Protein AF-0000000080760015 (afdb_homodimer)

Nearest PDB structures (foldseek):
  4mtd-assembly1_B  TM=8.902E-01  e=1.461E-13  Escherichia coli K-12
  7vo0-assembly1_H  TM=7.322E-01  e=2.439E-07  Streptomyces coelicolor A3(2)
  3f8n-assembly1_B  TM=6.574E-01  e=1.170E-07  Bacillus subtilis
  7x75-assembly1_K  TM=7.239E-01  e=3.522E-07  Streptomyces coelicolor A3(2)
  4rb2-assembly1_C  TM=6.161E-01  e=1.035E-07  Magnetospirillum gryphiswaldense MSR-1 v2

Foldseek 3Di:
DPDPDPQDLVNLLVVLLVVLCVLCVVVVHDCDPLLSVLLSVQSSVQFWAALVRSQVVSCVVVVPDDSVSSVVSVVVCVVQQQKDQDPPVRTIHGDSPSVDDPQQEWEAEPPTGHIDTDDDVVVLVVVQVVCVVVVDHDPDSHHYHYDHDPVVVVVPPDPPPPD/DPDPPPQDLVNLLVVLLVVLCVLCVVVVHDCDPLLSVLLSVQSSVQFWAALVRSQVVSCVVVVPDDSCSNVVSVVVCVVQQQKDQDPPQRTIHGDSCSVDDPQQEWEAEPPTGHIDTDDDVVVLVVVQVVCVVVVDHDPDSHHYHYDHDPVVVVVPPDPPPPD

Sequence (326 aa):
MSAPARTSRADAVGEQLRLAESLCAERGRRLTPIRRKVLELLLTHGRSLKAYELLDAMRAVHPGAAPPTVYRALDFLMDEGLIHRLDAVNAWTACHDAAGAPHDLLVVCTGCGAVAEISDPAMSRLLAERVAQTGFALATHETEIRALCPQCQKNAPAAHHHHMSAPARTSRADAVGEQLRLAESLCAERGRRLTPIRRKVLELLLTHGRSLKAYELLDAMRAVHPGAAPPTVYRALDFLMDEGLIHRLDAVNAWTACHDAAGAPHDLLVVCTGCGAVAEISDPAMSRLLAERVAQTGFALATHETEIRALCPQCQKNAPAAHHHH

Structure (mmCIF, N/CA/C/O backbone):
data_AF-0000000080760015-model_v1
#
loop_
_entity.id
_entity.type
_entity.pdbx_description
1 polymer 'Ferric uptake regulation protein'
#
loop_
_atom_site.group_PDB
_atom_site.id
_atom_site.type_symbol
_atom_site.label_atom_id
_atom_site.label_alt_id
_atom_site.label_comp_id
_atom_site.label_asym_id
_atom_site.label_entity_id
_atom_site.label_seq_id
_atom_site.pdbx_PDB_ins_code
_atom_site.Cartn_x
_atom_site.Cartn_y
_atom_site.Cartn_z
_atom_site.occupancy
_atom_site.B_iso_or_equiv
_atom_site.auth_seq_id
_atom_site.auth_comp_id
_atom_site.auth_asym_id
_atom_site.auth_atom_id
_atom_site.pdbx_PDB_model_num
ATOM 1 N N . MET A 1 1 ? 36.719 -27.109 2.934 1 34.41 1 MET A N 1
ATOM 2 C CA . MET A 1 1 ? 35.281 -27.016 2.775 1 34.41 1 MET A CA 1
ATOM 3 C C . MET A 1 1 ? 34.938 -26.172 1.554 1 34.41 1 MET A C 1
ATOM 5 O O . MET A 1 1 ? 35.375 -25.031 1.423 1 34.41 1 MET A O 1
ATOM 9 N N . SER A 1 2 ? 34.625 -26.812 0.426 1 39.59 2 SER A N 1
ATOM 10 C CA . SER A 1 2 ? 34.281 -26.25 -0.876 1 39.59 2 SER A CA 1
ATOM 11 C C . SER A 1 2 ? 33.156 -25.203 -0.755 1 39.59 2 SER A C 1
ATOM 13 O O . SER A 1 2 ? 32.219 -25.391 0.028 1 39.59 2 SER A O 1
ATOM 15 N N . ALA A 1 3 ? 33.469 -23.969 -1.042 1 44.19 3 ALA A N 1
ATOM 16 C CA . ALA A 1 3 ? 32.5 -22.875 -1.027 1 44.19 3 ALA A CA 1
ATOM 17 C C . ALA A 1 3 ? 31.219 -23.281 -1.731 1 44.19 3 ALA A C 1
ATOM 19 O O . ALA A 1 3 ? 31.25 -23.906 -2.795 1 44.19 3 ALA A O 1
ATOM 20 N N . PRO A 1 4 ? 30 -23.438 -1.008 1 42.75 4 PRO A N 1
ATOM 21 C CA . PRO A 1 4 ? 28.781 -23.766 -1.741 1 42.75 4 PRO A CA 1
ATOM 22 C C . PRO A 1 4 ? 28.656 -23.016 -3.057 1 42.75 4 PRO A C 1
ATOM 24 O O . PRO A 1 4 ? 29.047 -21.844 -3.141 1 42.75 4 PRO A O 1
ATOM 27 N N . ALA A 1 5 ? 28.797 -23.562 -4.121 1 48.88 5 ALA A N 1
ATOM 28 C CA . ALA A 1 5 ? 28.734 -23.078 -5.492 1 48.88 5 ALA A CA 1
ATOM 29 C C . ALA A 1 5 ? 27.578 -22.078 -5.664 1 48.88 5 ALA A C 1
ATOM 31 O O . ALA A 1 5 ? 26.438 -22.375 -5.289 1 48.88 5 ALA A O 1
ATOM 32 N N . ARG A 1 6 ? 27.766 -20.828 -5.566 1 54.44 6 ARG A N 1
ATOM 33 C CA . ARG A 1 6 ? 26.781 -19.797 -5.879 1 54.44 6 ARG A CA 1
ATOM 34 C C . ARG A 1 6 ? 25.891 -20.219 -7.047 1 54.44 6 ARG A C 1
ATOM 36 O O . ARG A 1 6 ? 26.375 -20.391 -8.164 1 54.44 6 ARG A O 1
ATOM 43 N N . THR A 1 7 ? 24.797 -20.969 -6.754 1 63.78 7 THR A N 1
ATOM 44 C CA . THR A 1 7 ? 23.859 -21.328 -7.809 1 63.78 7 THR A CA 1
ATOM 45 C C . THR A 1 7 ? 23.547 -20.125 -8.688 1 63.78 7 THR A C 1
ATOM 47 O O . THR A 1 7 ? 23.281 -19.031 -8.18 1 63.78 7 THR A O 1
ATOM 50 N N . SER A 1 8 ? 23.797 -20.188 -9.953 1 80.88 8 SER A N 1
ATOM 51 C CA . SER A 1 8 ? 23.5 -19.141 -10.914 1 80.88 8 SER A CA 1
ATOM 52 C C . SER A 1 8 ? 22.016 -18.781 -10.922 1 80.88 8 SER A C 1
ATOM 54 O O . SER A 1 8 ? 21.188 -19.578 -10.469 1 80.88 8 SER A O 1
ATOM 56 N N . ARG A 1 9 ? 21.703 -17.609 -11.188 1 79.12 9 ARG A N 1
ATOM 57 C CA . ARG A 1 9 ? 20.312 -17.172 -11.312 1 79.12 9 ARG A CA 1
ATOM 58 C C . ARG A 1 9 ? 19.531 -18.109 -12.227 1 79.12 9 ARG A C 1
ATOM 60 O O . ARG A 1 9 ? 18.375 -18.438 -11.945 1 79.12 9 ARG A O 1
ATOM 67 N N . ALA A 1 10 ? 20.219 -18.609 -13.258 1 82.25 10 ALA A N 1
ATOM 68 C CA . ALA A 1 10 ? 19.578 -19.531 -14.188 1 82.25 10 ALA A CA 1
ATOM 69 C C . ALA A 1 10 ? 19.234 -20.859 -13.508 1 82.25 10 ALA A C 1
ATOM 71 O O . ALA A 1 10 ? 18.172 -21.438 -13.766 1 82.25 10 ALA A O 1
ATOM 72 N N . ASP A 1 11 ? 20.078 -21.234 -12.742 1 86.75 11 ASP A N 1
ATOM 73 C CA . ASP A 1 11 ? 19.844 -22.484 -12.016 1 86.75 11 ASP A CA 1
ATOM 74 C C . ASP A 1 11 ? 18.703 -22.328 -11.023 1 86.75 11 ASP A C 1
ATOM 76 O O . ASP A 1 11 ? 17.875 -23.234 -10.875 1 86.75 11 ASP A O 1
ATOM 80 N N . ALA A 1 12 ? 18.719 -21.219 -10.445 1 89.88 12 ALA A N 1
ATOM 81 C CA . ALA A 1 12 ? 17.656 -20.953 -9.461 1 89.88 12 ALA A CA 1
ATOM 82 C C . ALA A 1 12 ? 16.297 -20.906 -10.133 1 89.88 12 ALA A C 1
ATOM 84 O O . ALA A 1 12 ? 15.312 -21.422 -9.602 1 89.88 12 ALA A O 1
ATOM 85 N N . VAL A 1 13 ? 16.234 -20.297 -11.242 1 93.38 13 VAL A N 1
ATOM 86 C CA . VAL A 1 13 ? 14.984 -20.203 -11.992 1 93.38 13 VAL A CA 1
ATOM 87 C C . VAL A 1 13 ? 14.508 -21.594 -12.391 1 93.38 13 VAL A C 1
ATOM 89 O O . VAL A 1 13 ? 13.328 -21.922 -12.234 1 93.38 13 VAL A O 1
ATOM 92 N N . GLY A 1 14 ? 15.422 -22.359 -12.945 1 94.75 14 GLY A N 1
ATOM 93 C CA . GLY A 1 14 ? 15.086 -23.719 -13.312 1 94.75 14 GLY A CA 1
ATOM 94 C C . GLY A 1 14 ? 14.516 -24.531 -12.164 1 94.75 14 GLY A C 1
ATOM 95 O O . GLY A 1 14 ? 13.555 -25.281 -12.336 1 94.75 14 GLY A O 1
ATOM 96 N N . GLU A 1 15 ? 15.133 -24.391 -11.062 1 94.12 15 GLU A N 1
ATOM 97 C CA . GLU A 1 15 ? 14.664 -25.109 -9.875 1 94.12 15 GLU A CA 1
ATOM 98 C C . GLU A 1 15 ? 13.258 -24.672 -9.492 1 94.12 15 GLU A C 1
ATOM 100 O O . GLU A 1 15 ? 12.422 -25.5 -9.133 1 94.12 15 GLU A O 1
ATOM 105 N N . GLN A 1 16 ? 13.023 -23.438 -9.57 1 94.19 16 GLN A N 1
ATOM 106 C CA . GLN A 1 16 ? 11.711 -22.906 -9.227 1 94.19 16 GLN A CA 1
ATOM 107 C C . GLN A 1 16 ? 10.648 -23.391 -10.211 1 94.19 16 GLN A C 1
ATOM 109 O O . GLN A 1 16 ? 9.516 -23.672 -9.82 1 94.19 16 GLN A O 1
ATOM 114 N N . LEU A 1 17 ? 11.031 -23.469 -11.43 1 96.5 17 LEU A N 1
ATOM 115 C CA . LEU A 1 17 ? 10.102 -23.969 -12.438 1 96.5 17 LEU A CA 1
ATOM 116 C C . LEU A 1 17 ? 9.773 -25.438 -12.203 1 96.5 17 LEU A C 1
ATOM 118 O O . LEU A 1 17 ? 8.625 -25.844 -12.328 1 96.5 17 LEU A O 1
ATOM 122 N N . ARG A 1 18 ? 10.758 -26.188 -11.859 1 96.12 18 ARG A N 1
ATOM 123 C CA . ARG A 1 18 ? 10.539 -27.594 -11.562 1 96.12 18 ARG A CA 1
ATOM 124 C C . ARG A 1 18 ? 9.633 -27.766 -10.344 1 96.12 18 ARG A C 1
ATOM 126 O O . ARG A 1 18 ? 8.758 -28.625 -10.328 1 96.12 18 ARG A O 1
ATOM 133 N N . LEU A 1 19 ? 9.898 -27 -9.406 1 95.12 19 LEU A N 1
ATOM 134 C CA . LEU A 1 19 ? 9.039 -27.031 -8.227 1 95.12 19 LEU A CA 1
ATOM 135 C C . LEU A 1 19 ? 7.598 -26.703 -8.594 1 95.12 19 LEU A C 1
ATOM 137 O O . LEU A 1 19 ? 6.672 -27.391 -8.133 1 95.12 19 LEU A O 1
ATOM 141 N N . ALA A 1 20 ? 7.375 -25.672 -9.375 1 96.81 20 ALA A N 1
ATOM 142 C CA . ALA A 1 20 ? 6.035 -25.297 -9.82 1 96.81 20 ALA A CA 1
ATOM 143 C C . ALA A 1 20 ? 5.352 -26.453 -10.547 1 96.81 20 ALA A C 1
ATOM 145 O O . ALA A 1 20 ? 4.168 -26.719 -10.32 1 96.81 20 ALA A O 1
ATOM 146 N N . GLU A 1 21 ? 6.113 -27.078 -11.367 1 97.12 21 GLU A N 1
ATOM 147 C CA . GLU A 1 21 ? 5.582 -28.219 -12.094 1 97.12 21 GLU A CA 1
ATOM 148 C C . GLU A 1 21 ? 5.141 -29.328 -11.133 1 97.12 21 GLU A C 1
ATOM 150 O O . GLU A 1 21 ? 4.059 -29.891 -11.289 1 97.12 21 GLU A O 1
ATOM 155 N N . SER A 1 22 ? 5.977 -29.578 -10.219 1 96.81 22 SER A N 1
ATOM 156 C CA . SER A 1 22 ? 5.68 -30.625 -9.234 1 96.81 22 SER A CA 1
ATOM 157 C C . SER A 1 22 ? 4.441 -30.266 -8.422 1 96.81 22 SER A C 1
ATOM 159 O O . SER A 1 22 ? 3.59 -31.125 -8.172 1 96.81 22 SER A O 1
ATOM 161 N N . LEU A 1 23 ? 4.371 -29.047 -7.984 1 94.94 23 LEU A N 1
ATOM 162 C CA . LEU A 1 23 ? 3.229 -28.609 -7.195 1 94.94 23 LEU A CA 1
ATOM 163 C C . LEU A 1 23 ? 1.938 -28.719 -7.996 1 94.94 23 LEU A C 1
ATOM 165 O O . LEU A 1 23 ? 0.926 -29.219 -7.488 1 94.94 23 LEU A O 1
ATOM 169 N N . CYS A 1 24 ? 1.944 -28.297 -9.219 1 96.81 24 CYS A N 1
ATOM 170 C CA . CYS A 1 24 ? 0.769 -28.391 -10.078 1 96.81 24 CYS A CA 1
ATOM 171 C C . CYS A 1 24 ? 0.361 -29.844 -10.281 1 96.81 24 CYS A C 1
ATOM 173 O O . CYS A 1 24 ? -0.822 -30.188 -10.211 1 96.81 24 CYS A O 1
ATOM 175 N N . ALA A 1 25 ? 1.345 -30.625 -10.484 1 96.06 25 ALA A N 1
ATOM 176 C CA . ALA A 1 25 ? 1.079 -32.062 -10.695 1 96.06 25 ALA A CA 1
ATOM 177 C C . ALA A 1 25 ? 0.426 -32.688 -9.461 1 96.06 25 ALA A C 1
ATOM 179 O O . ALA A 1 25 ? -0.544 -33.438 -9.578 1 96.06 25 ALA A O 1
ATOM 180 N N . GLU A 1 26 ? 0.888 -32.375 -8.336 1 96 26 GLU A N 1
ATOM 181 C CA . GLU A 1 26 ? 0.363 -32.906 -7.078 1 96 26 GLU A CA 1
ATOM 182 C C . GLU A 1 26 ? -1.094 -32.5 -6.879 1 96 26 GLU A C 1
ATOM 184 O O . GLU A 1 26 ? -1.869 -33.219 -6.262 1 96 26 GLU A O 1
ATOM 189 N N . ARG A 1 27 ? -1.419 -31.391 -7.473 1 94.62 27 ARG A N 1
ATOM 190 C CA . ARG A 1 27 ? -2.758 -30.844 -7.281 1 94.62 27 ARG A CA 1
ATOM 191 C C . ARG A 1 27 ? -3.658 -31.172 -8.469 1 94.62 27 ARG A C 1
ATOM 193 O O . ARG A 1 27 ? -4.797 -30.703 -8.539 1 94.62 27 ARG A O 1
ATOM 200 N N . GLY A 1 28 ? -3.119 -31.875 -9.414 1 96.94 28 GLY A N 1
ATOM 201 C CA . GLY A 1 28 ? -3.873 -32.25 -10.594 1 96.94 28 GLY A CA 1
ATOM 202 C C . GLY A 1 28 ? -4.117 -31.094 -11.547 1 96.94 28 GLY A C 1
ATOM 203 O O . GLY A 1 28 ? -5.125 -31.078 -12.258 1 96.94 28 GLY A O 1
ATOM 204 N N . ARG A 1 29 ? -3.303 -30.109 -11.484 1 96.69 29 ARG A N 1
ATOM 205 C CA . ARG A 1 29 ? -3.391 -28.938 -12.344 1 96.69 29 ARG A CA 1
ATOM 206 C C . ARG A 1 29 ? -2.293 -28.953 -13.406 1 96.69 29 ARG A C 1
ATOM 208 O O . ARG A 1 29 ? -1.263 -29.594 -13.227 1 96.69 29 ARG A O 1
ATOM 215 N N . ARG A 1 30 ? -2.566 -28.234 -14.445 1 96.75 30 ARG A N 1
ATOM 216 C CA . ARG A 1 30 ? -1.613 -28.281 -15.555 1 96.75 30 ARG A CA 1
ATOM 217 C C . ARG A 1 30 ? -0.884 -26.938 -15.688 1 96.75 30 ARG A C 1
ATOM 219 O O . ARG A 1 30 ? -1.511 -25.906 -15.922 1 96.75 30 ARG A O 1
ATOM 226 N N . LEU A 1 31 ? 0.364 -27.031 -15.562 1 98 31 LEU A N 1
ATOM 227 C CA . LEU A 1 31 ? 1.218 -25.906 -15.906 1 98 31 LEU A CA 1
ATOM 228 C C . LEU A 1 31 ? 1.538 -25.906 -17.406 1 98 31 LEU A C 1
ATOM 230 O O . LEU A 1 31 ? 2.588 -26.406 -17.812 1 98 31 LEU A O 1
ATOM 234 N N . THR A 1 32 ? 0.645 -25.328 -18.203 1 97.12 32 THR A N 1
ATOM 235 C CA . THR A 1 32 ? 0.801 -25.328 -19.656 1 97.12 32 THR A CA 1
ATOM 236 C C . THR A 1 32 ? 2.049 -24.547 -20.062 1 97.12 32 THR A C 1
ATOM 238 O O . THR A 1 32 ? 2.611 -23.797 -19.25 1 97.12 32 THR A O 1
ATOM 241 N N . PRO A 1 33 ? 2.469 -24.719 -21.328 1 96.44 33 PRO A N 1
ATOM 242 C CA . PRO A 1 33 ? 3.668 -24.016 -21.766 1 96.44 33 PRO A CA 1
ATOM 243 C C . PRO A 1 33 ? 3.549 -22.5 -21.625 1 96.44 33 PRO A C 1
ATOM 245 O O . PRO A 1 33 ? 4.512 -21.844 -21.234 1 96.44 33 PRO A O 1
ATOM 248 N N . ILE A 1 34 ? 2.398 -21.953 -21.844 1 97 34 ILE A N 1
ATOM 249 C CA . ILE A 1 34 ? 2.189 -20.516 -21.719 1 97 34 ILE A CA 1
ATOM 250 C C . ILE A 1 34 ? 2.287 -20.094 -20.266 1 97 34 ILE A C 1
ATOM 252 O O . ILE A 1 34 ? 2.955 -19.109 -19.938 1 97 34 ILE A O 1
ATOM 256 N N . ARG A 1 35 ? 1.61 -20.844 -19.406 1 97.94 35 ARG A N 1
ATOM 257 C CA . ARG A 1 35 ? 1.677 -20.562 -17.969 1 97.94 35 ARG A CA 1
ATOM 258 C C . ARG A 1 35 ? 3.113 -20.656 -17.469 1 97.94 35 ARG A C 1
ATOM 260 O O . ARG A 1 35 ? 3.561 -19.797 -16.703 1 97.94 35 ARG A O 1
ATOM 267 N N . ARG A 1 36 ? 3.797 -21.672 -17.953 1 97.81 36 ARG A N 1
ATOM 268 C CA . ARG A 1 36 ? 5.191 -21.875 -17.578 1 97.81 36 ARG A CA 1
ATOM 269 C C . ARG A 1 36 ? 6.062 -20.719 -18.047 1 97.81 36 ARG A C 1
ATOM 271 O O . ARG A 1 36 ? 6.941 -20.266 -17.312 1 97.81 36 ARG A O 1
ATOM 278 N N . LYS A 1 37 ? 5.809 -20.312 -19.219 1 97.62 37 LYS A N 1
ATOM 279 C CA . LYS A 1 37 ? 6.602 -19.219 -19.781 1 97.62 37 LYS A CA 1
ATOM 280 C C . LYS A 1 37 ? 6.367 -17.922 -19 1 97.62 37 LYS A C 1
ATOM 282 O O . LYS A 1 37 ? 7.309 -17.172 -18.75 1 97.62 37 LYS A O 1
ATOM 287 N N . VAL A 1 38 ? 5.137 -17.609 -18.688 1 97.75 38 VAL A N 1
ATOM 288 C CA . VAL A 1 38 ? 4.828 -16.406 -17.891 1 97.75 38 VAL A CA 1
ATOM 289 C C . VAL A 1 38 ? 5.551 -16.469 -16.562 1 97.75 38 VAL A C 1
ATOM 291 O O . VAL A 1 38 ? 6.168 -15.5 -16.125 1 97.75 38 VAL A O 1
ATOM 294 N N . LEU A 1 39 ? 5.477 -17.594 -15.953 1 97.69 39 LEU A N 1
ATOM 295 C CA . LEU A 1 39 ? 6.184 -17.781 -14.688 1 97.69 39 LEU A CA 1
ATOM 296 C C . LEU A 1 39 ? 7.684 -17.594 -14.875 1 97.69 39 LEU A C 1
ATOM 298 O O . LEU A 1 39 ? 8.328 -16.906 -14.07 1 97.69 39 LEU A O 1
ATOM 302 N N . GLU A 1 40 ? 8.188 -18.172 -15.898 1 97.44 40 GLU A N 1
ATOM 303 C CA . GLU A 1 40 ? 9.609 -18.062 -16.203 1 97.44 40 GLU A CA 1
ATOM 304 C C . GLU A 1 40 ? 10.031 -16.609 -16.375 1 97.44 40 GLU A C 1
ATOM 306 O O . GLU A 1 40 ? 11.078 -16.188 -15.859 1 97.44 40 GLU A O 1
ATOM 311 N N . LEU A 1 41 ? 9.289 -15.891 -17.094 1 96.69 41 LEU A N 1
ATOM 312 C CA . LEU A 1 41 ? 9.586 -14.484 -17.328 1 96.69 41 LEU A CA 1
ATOM 313 C C . LEU A 1 41 ? 9.625 -13.711 -16.016 1 96.69 41 LEU A C 1
ATOM 315 O O . LEU A 1 41 ? 10.531 -12.906 -15.797 1 96.69 41 LEU A O 1
ATOM 319 N N . LEU A 1 42 ? 8.664 -13.961 -15.156 1 96 42 LEU A N 1
ATOM 320 C CA . LEU A 1 42 ? 8.633 -13.297 -13.859 1 96 42 LEU A CA 1
ATOM 321 C C . LEU A 1 42 ? 9.859 -13.68 -13.031 1 96 42 LEU A C 1
ATOM 323 O O . LEU A 1 42 ? 10.469 -12.828 -12.383 1 96 42 LEU A O 1
ATOM 327 N N . LEU A 1 43 ? 10.211 -14.938 -13.047 1 94.62 43 LEU A N 1
ATOM 328 C CA . LEU A 1 43 ? 11.336 -15.43 -12.266 1 94.62 43 LEU A CA 1
ATOM 329 C C . LEU A 1 43 ? 12.648 -14.852 -12.789 1 94.62 43 LEU A C 1
ATOM 331 O O . LE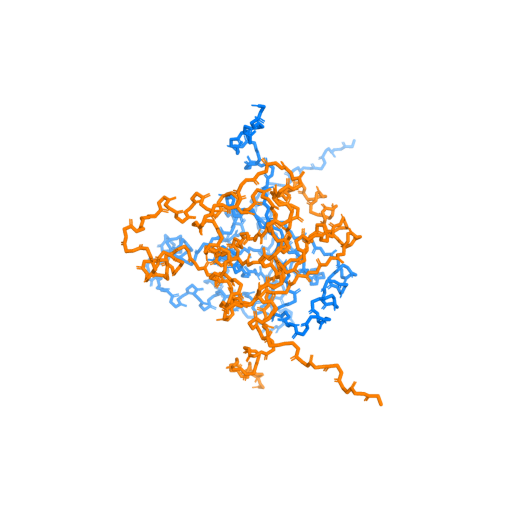U A 1 43 ? 13.523 -14.469 -12.008 1 94.62 43 LEU A O 1
ATOM 335 N N . THR A 1 44 ? 12.758 -14.789 -14.047 1 93.94 44 THR A N 1
ATOM 336 C CA . THR A 1 44 ? 14.008 -14.367 -14.672 1 93.94 44 THR A CA 1
ATOM 337 C C . THR A 1 44 ? 14.234 -12.875 -14.469 1 93.94 44 THR A C 1
ATOM 339 O O . THR A 1 44 ? 15.359 -12.43 -14.266 1 93.94 44 THR A O 1
ATOM 342 N N . HIS A 1 45 ? 13.234 -12.094 -14.586 1 90.5 45 HIS A N 1
ATOM 343 C CA . HIS A 1 45 ? 13.359 -10.648 -14.438 1 90.5 45 HIS A CA 1
ATOM 344 C C . HIS A 1 45 ? 13.734 -10.273 -13.008 1 90.5 45 HIS A C 1
ATOM 346 O O . HIS A 1 45 ? 14.43 -9.281 -12.781 1 90.5 45 HIS A O 1
ATOM 352 N N . GLY A 1 46 ? 13.25 -11.008 -12.023 1 86.06 46 GLY A N 1
ATOM 353 C CA . GLY A 1 46 ? 13.664 -10.812 -10.641 1 86.06 46 GLY A CA 1
ATOM 354 C C . GLY A 1 46 ? 12.961 -9.648 -9.969 1 86.06 46 GLY A C 1
ATOM 355 O O . GLY A 1 46 ? 13.305 -9.273 -8.844 1 86.06 46 GLY A O 1
ATOM 356 N N . ARG A 1 47 ? 12.203 -8.906 -10.656 1 90 47 ARG A N 1
ATOM 357 C CA . ARG A 1 47 ? 11.352 -7.848 -10.125 1 90 47 ARG A CA 1
ATOM 358 C C . ARG A 1 47 ? 9.922 -7.977 -10.641 1 90 47 ARG A C 1
ATOM 360 O O . ARG A 1 47 ? 9.641 -8.828 -11.484 1 90 47 ARG A O 1
ATOM 367 N N . SER A 1 48 ? 9.062 -7.172 -10.039 1 95.12 48 SER A N 1
ATOM 368 C CA . SER A 1 48 ? 7.668 -7.219 -10.469 1 95.12 48 SER A CA 1
ATOM 369 C C . SER A 1 48 ? 7.504 -6.656 -11.875 1 95.12 48 SER A C 1
ATOM 371 O O . SER A 1 48 ? 8.258 -5.773 -12.289 1 95.12 48 SER A O 1
ATOM 373 N N . LEU A 1 49 ? 6.57 -7.246 -12.633 1 95.94 49 LEU A N 1
ATOM 374 C CA . LEU A 1 49 ? 6.281 -6.801 -13.992 1 95.94 49 LEU A CA 1
ATOM 375 C C . LEU A 1 49 ? 4.812 -6.43 -14.148 1 95.94 49 LEU A C 1
ATOM 377 O O . LEU A 1 49 ? 3.938 -7.109 -13.602 1 95.94 49 LEU A O 1
ATOM 381 N N . LYS A 1 50 ? 4.617 -5.395 -14.859 1 95.5 50 LYS A N 1
ATOM 382 C CA . LYS A 1 50 ? 3.254 -5.055 -15.258 1 95.5 50 LYS A CA 1
ATOM 383 C C . LYS A 1 50 ? 2.771 -5.953 -16.391 1 95.5 50 LYS A C 1
ATOM 385 O O . LYS A 1 50 ? 3.58 -6.578 -17.078 1 95.5 50 LYS A O 1
ATOM 390 N N . ALA A 1 51 ? 1.42 -5.988 -16.516 1 95.25 51 ALA A N 1
ATOM 391 C CA . ALA A 1 51 ? 0.835 -6.875 -17.516 1 95.25 51 ALA A CA 1
ATOM 392 C C . ALA A 1 51 ? 1.339 -6.527 -18.922 1 95.25 51 ALA A C 1
ATOM 394 O O . ALA A 1 51 ? 1.644 -7.422 -19.719 1 95.25 51 ALA A O 1
ATOM 395 N N . TYR A 1 52 ? 1.45 -5.266 -19.188 1 95.69 52 TYR A N 1
ATOM 396 C CA . TYR A 1 52 ? 1.874 -4.887 -20.531 1 95.69 52 TYR A CA 1
ATOM 397 C C . TYR A 1 52 ? 3.34 -5.238 -20.766 1 95.69 52 TYR A C 1
ATOM 399 O O . TYR A 1 52 ? 3.74 -5.559 -21.875 1 95.69 52 TYR A O 1
ATOM 407 N N . GLU A 1 53 ? 4.141 -5.176 -19.812 1 95.88 53 GLU A N 1
ATOM 408 C CA . GLU A 1 53 ? 5.527 -5.621 -19.906 1 95.88 53 GLU A CA 1
ATOM 409 C C . GLU A 1 53 ? 5.605 -7.125 -20.156 1 95.88 53 GLU A C 1
ATOM 411 O O . GLU A 1 53 ? 6.41 -7.582 -20.984 1 95.88 53 GLU A O 1
ATOM 416 N N . LEU A 1 54 ? 4.809 -7.855 -19.391 1 96.81 54 LEU A N 1
ATOM 417 C CA . LEU A 1 54 ? 4.75 -9.297 -19.578 1 96.81 54 LEU A CA 1
ATOM 418 C C . LEU A 1 54 ? 4.293 -9.648 -21 1 96.81 54 LEU A C 1
ATOM 420 O O . LEU A 1 54 ? 4.848 -10.547 -21.625 1 96.81 54 LEU A O 1
ATOM 424 N N . LEU A 1 55 ? 3.25 -8.93 -21.438 1 97.62 55 LEU A N 1
ATOM 425 C CA . LEU A 1 55 ? 2.736 -9.172 -22.781 1 97.62 55 LEU A CA 1
ATOM 426 C C . LEU A 1 55 ? 3.818 -8.938 -23.828 1 97.62 55 LEU A C 1
ATOM 428 O O . LEU A 1 55 ? 3.992 -9.742 -24.75 1 97.62 55 LEU A O 1
ATOM 432 N N . ASP A 1 56 ? 4.523 -7.879 -23.656 1 97.38 56 ASP A N 1
ATOM 433 C CA . ASP A 1 56 ? 5.609 -7.574 -24.578 1 97.38 56 ASP A CA 1
ATOM 434 C C . ASP A 1 56 ? 6.672 -8.672 -24.578 1 97.38 56 ASP A C 1
ATOM 436 O O . ASP A 1 56 ? 7.137 -9.102 -25.625 1 97.38 56 ASP A O 1
ATOM 440 N N . ALA A 1 57 ? 7.027 -9.086 -23.438 1 96.06 57 ALA A N 1
ATOM 441 C CA . ALA A 1 57 ? 8.016 -10.148 -23.297 1 96.06 57 ALA A CA 1
ATOM 442 C C . ALA A 1 57 ? 7.496 -11.453 -23.906 1 96.06 57 ALA A C 1
ATOM 444 O O . ALA A 1 57 ? 8.242 -12.188 -24.562 1 96.06 57 ALA A O 1
ATOM 445 N N . MET A 1 58 ? 6.227 -11.742 -23.656 1 96.31 58 MET A N 1
ATOM 446 C CA . MET A 1 58 ? 5.602 -12.961 -24.188 1 96.31 58 MET A CA 1
ATOM 447 C C . MET A 1 58 ? 5.598 -12.961 -25.703 1 96.31 58 MET A C 1
ATOM 449 O O . MET A 1 58 ? 5.797 -14 -26.328 1 96.31 58 MET A O 1
ATOM 453 N N . ARG A 1 59 ? 5.387 -11.836 -26.281 1 96.44 59 ARG A N 1
ATOM 454 C CA . ARG A 1 59 ? 5.293 -11.711 -27.734 1 96.44 59 ARG A CA 1
ATOM 455 C C . ARG A 1 59 ? 6.617 -12.07 -28.391 1 96.44 59 ARG A C 1
ATOM 457 O O . ARG A 1 59 ? 6.648 -12.461 -29.562 1 96.44 59 ARG A O 1
ATOM 464 N N . ALA A 1 60 ? 7.637 -11.945 -27.672 1 94.25 60 ALA A N 1
ATOM 465 C CA . ALA A 1 60 ? 8.953 -12.312 -28.203 1 94.25 60 ALA A CA 1
ATOM 466 C C . ALA A 1 60 ? 9.039 -13.812 -28.453 1 94.25 60 ALA A C 1
ATOM 468 O O . ALA A 1 60 ? 9.758 -14.258 -29.359 1 94.25 60 ALA A O 1
ATOM 469 N N . VAL A 1 61 ? 8.305 -14.578 -27.812 1 91.5 61 VAL A N 1
ATOM 470 C CA . VAL A 1 61 ? 8.367 -16.031 -27.922 1 91.5 61 VAL A CA 1
ATOM 471 C C . VAL A 1 61 ? 7.062 -16.562 -28.5 1 91.5 61 VAL A C 1
ATOM 473 O O . VAL A 1 61 ? 7.035 -17.656 -29.078 1 91.5 61 VAL A O 1
ATOM 476 N N . HIS A 1 62 ? 5.996 -15.797 -28.266 1 93.75 62 HIS A N 1
ATOM 477 C CA . HIS A 1 62 ? 4.668 -16.094 -28.797 1 93.75 62 HIS A CA 1
ATOM 478 C C . HIS A 1 62 ? 4.066 -14.875 -29.484 1 93.75 62 HIS A C 1
ATOM 480 O O . HIS A 1 62 ? 3.229 -14.172 -28.906 1 93.75 62 HIS A O 1
ATOM 486 N N . PRO A 1 63 ? 4.438 -14.594 -30.719 1 93.31 63 PRO A N 1
ATOM 487 C CA . PRO A 1 63 ? 4.047 -13.375 -31.422 1 93.31 63 PRO A CA 1
ATOM 488 C C . PRO A 1 63 ? 2.535 -13.148 -31.422 1 93.31 63 PRO A C 1
ATOM 490 O O . PRO A 1 63 ? 2.08 -12 -31.453 1 93.31 63 PRO A O 1
ATOM 493 N N . GLY A 1 64 ? 1.68 -14.055 -31.344 1 93.31 64 GLY A N 1
ATOM 494 C CA . GLY A 1 64 ? 0.236 -13.875 -31.359 1 93.31 64 GLY A CA 1
ATOM 495 C C . GLY A 1 64 ? -0.359 -13.703 -29.969 1 93.31 64 GLY A C 1
ATOM 496 O O . GLY A 1 64 ? -1.581 -13.656 -29.828 1 93.31 64 GLY A O 1
ATOM 497 N N . ALA A 1 65 ? 0.542 -13.562 -29.062 1 95.88 65 ALA A N 1
ATOM 498 C CA . ALA A 1 65 ? 0.034 -13.422 -27.703 1 95.88 65 ALA A CA 1
ATOM 499 C C . ALA A 1 65 ? -0.786 -12.141 -27.562 1 95.88 65 ALA A C 1
ATOM 501 O O . ALA A 1 65 ? -0.385 -11.078 -28.047 1 95.88 65 ALA A O 1
ATOM 502 N N . ALA A 1 66 ? -1.949 -12.211 -27 1 97.38 66 ALA A N 1
ATOM 503 C CA . ALA A 1 66 ? -2.854 -11.109 -26.703 1 97.38 66 ALA A CA 1
ATOM 504 C C . ALA A 1 66 ? -3.074 -10.969 -25.203 1 97.38 66 ALA A C 1
ATOM 506 O O . ALA A 1 66 ? -2.67 -11.836 -24.422 1 97.38 66 ALA A O 1
ATOM 507 N N . PRO A 1 67 ? -3.695 -9.906 -24.828 1 97.06 67 PRO A N 1
ATOM 508 C CA . PRO A 1 67 ? -3.863 -9.664 -23.391 1 97.06 67 PRO A CA 1
ATOM 509 C C . PRO A 1 67 ? -4.52 -10.836 -22.672 1 97.06 67 PRO A C 1
ATOM 511 O O . PRO A 1 67 ? -4.039 -11.266 -21.609 1 97.06 67 PRO A O 1
ATOM 514 N N . PRO A 1 68 ? -5.531 -11.461 -23.188 1 96.75 68 PRO A N 1
ATOM 515 C CA . PRO A 1 68 ? -6.121 -12.594 -22.469 1 96.75 68 PRO A CA 1
ATOM 516 C C . PRO A 1 68 ? -5.125 -13.734 -22.25 1 96.75 68 PRO A C 1
ATOM 518 O O . PRO A 1 68 ? -5.234 -14.469 -21.266 1 96.75 68 PRO A O 1
ATOM 521 N N . THR A 1 69 ? -4.133 -13.914 -23.109 1 96 69 THR A N 1
ATOM 522 C CA . THR A 1 69 ? -3.096 -14.93 -22.969 1 96 69 THR A CA 1
ATOM 523 C C . THR A 1 69 ? -2.352 -14.758 -21.656 1 96 69 THR A C 1
ATOM 525 O O . THR A 1 69 ? -2.182 -15.719 -20.891 1 96 69 THR A O 1
ATOM 528 N N . VAL A 1 70 ? -2.027 -13.539 -21.328 1 97.12 70 VAL A N 1
ATOM 529 C CA . VAL A 1 70 ? -1.229 -13.227 -20.141 1 97.12 70 VAL A CA 1
ATOM 530 C C . VAL A 1 70 ? -2.115 -13.25 -18.906 1 97.12 70 VAL A C 1
ATOM 532 O O . VAL A 1 70 ? -1.756 -13.844 -17.891 1 97.12 70 VAL A O 1
ATOM 535 N N . TYR A 1 71 ? -3.262 -12.695 -19.047 1 97.62 71 TYR A N 1
ATOM 536 C CA . TYR A 1 71 ? -4.102 -12.547 -17.859 1 97.62 71 TYR A CA 1
ATOM 537 C C . TYR A 1 71 ? -4.633 -13.898 -17.406 1 97.62 71 TYR A C 1
ATOM 539 O O . TYR A 1 71 ? -4.785 -14.133 -16.203 1 97.62 71 TYR A O 1
ATOM 547 N N . ARG A 1 72 ? -4.93 -14.742 -18.297 1 97.44 72 ARG A N 1
ATOM 548 C CA . ARG A 1 72 ? -5.367 -16.078 -17.938 1 97.44 72 ARG A CA 1
ATOM 549 C C . ARG A 1 72 ? -4.25 -16.844 -17.234 1 97.44 72 ARG A C 1
ATOM 551 O O . ARG A 1 72 ? -4.496 -17.578 -16.266 1 97.44 72 ARG A O 1
ATOM 558 N N . ALA A 1 73 ? -3.092 -16.703 -17.812 1 98.06 73 ALA A N 1
ATOM 559 C CA . ALA A 1 73 ? -1.942 -17.328 -17.156 1 98.06 73 ALA A CA 1
ATOM 560 C C . ALA A 1 73 ? -1.719 -16.766 -15.766 1 98.06 73 ALA A C 1
ATOM 562 O O . ALA A 1 73 ? -1.496 -17.531 -14.812 1 98.06 73 ALA A O 1
ATOM 563 N N . LEU A 1 74 ? -1.81 -15.492 -15.641 1 97.75 74 LEU A N 1
ATOM 564 C CA . LEU A 1 74 ? -1.623 -14.828 -14.359 1 97.75 74 LEU A CA 1
ATOM 565 C C . LEU A 1 74 ? -2.66 -15.305 -13.344 1 97.75 74 LEU A C 1
ATOM 567 O O . LEU A 1 74 ? -2.322 -15.617 -12.203 1 97.75 74 LEU A O 1
ATOM 571 N N . ASP A 1 75 ? -3.855 -15.406 -13.781 1 97.19 75 ASP A N 1
ATOM 572 C CA . ASP A 1 75 ? -4.922 -15.875 -12.898 1 97.19 75 ASP A CA 1
ATOM 573 C C . ASP A 1 75 ? -4.633 -17.281 -12.383 1 97.19 75 ASP A C 1
ATOM 575 O O . ASP A 1 75 ? -4.754 -17.547 -11.18 1 97.19 75 ASP A O 1
ATOM 579 N N . PHE A 1 76 ? -4.297 -18.125 -13.281 1 97.75 76 PHE A N 1
ATOM 580 C CA . PHE A 1 76 ? -3.979 -19.5 -12.906 1 97.75 76 PHE A CA 1
ATOM 581 C C . PHE A 1 76 ? -2.836 -19.531 -11.898 1 97.75 76 PHE A C 1
ATOM 583 O O . PHE A 1 76 ? -2.932 -20.203 -10.867 1 97.75 76 PHE A O 1
ATOM 590 N N . LEU A 1 77 ? -1.761 -18.859 -12.25 1 97.25 77 LEU A N 1
ATOM 591 C CA . LEU A 1 77 ? -0.562 -18.891 -11.414 1 97.25 77 LEU A CA 1
ATOM 592 C C . LEU A 1 77 ? -0.845 -18.297 -10.039 1 97.25 77 LEU A C 1
ATOM 594 O O . LEU A 1 77 ? -0.286 -18.75 -9.039 1 97.25 77 LEU A O 1
ATOM 598 N N . MET A 1 78 ? -1.667 -17.281 -9.984 1 93.56 78 MET A N 1
ATOM 599 C CA . MET A 1 78 ? -2.092 -16.703 -8.711 1 93.56 78 MET A CA 1
ATOM 600 C C . MET A 1 78 ? -2.865 -17.719 -7.883 1 93.56 78 MET A C 1
ATOM 602 O O . MET A 1 78 ? -2.59 -17.906 -6.695 1 93.56 78 MET A O 1
ATOM 606 N N . ASP A 1 79 ? -3.77 -18.375 -8.508 1 93.12 79 ASP A N 1
ATOM 607 C CA . ASP A 1 79 ? -4.586 -19.391 -7.844 1 93.12 79 ASP A CA 1
ATOM 608 C C . ASP A 1 79 ? -3.715 -20.5 -7.258 1 93.12 79 ASP A C 1
ATOM 610 O O . ASP A 1 79 ? -4.031 -21.047 -6.199 1 93.12 79 ASP A O 1
ATOM 614 N N . GLU A 1 80 ? -2.689 -20.766 -7.945 1 93.75 80 GLU A N 1
ATOM 615 C CA . GLU A 1 80 ? -1.823 -21.859 -7.531 1 93.75 80 GLU A CA 1
ATOM 616 C C . GLU A 1 80 ? -0.76 -21.391 -6.547 1 93.75 80 GLU A C 1
ATOM 618 O O . GLU A 1 80 ? 0.077 -22.188 -6.102 1 93.75 80 GLU A O 1
ATOM 623 N N . GLY A 1 81 ? -0.739 -20.203 -6.266 1 91.31 81 GLY A N 1
ATOM 624 C CA . GLY A 1 81 ? 0.183 -19.656 -5.277 1 91.31 81 GLY A CA 1
ATOM 625 C C . GLY A 1 81 ? 1.604 -19.547 -5.793 1 91.31 81 GLY A C 1
ATOM 626 O O . GLY A 1 81 ? 2.559 -19.594 -5.016 1 91.31 81 GLY A O 1
ATOM 627 N N . LEU A 1 82 ? 1.745 -19.391 -7.09 1 94.75 82 LEU A N 1
ATOM 628 C CA . LEU A 1 82 ? 3.07 -19.391 -7.699 1 94.75 82 LEU A CA 1
ATOM 629 C C . LEU A 1 82 ? 3.539 -17.953 -7.98 1 94.75 82 LEU A C 1
ATOM 631 O O . LEU A 1 82 ? 4.723 -17.734 -8.234 1 94.75 82 LEU A O 1
ATOM 635 N N . ILE A 1 83 ? 2.607 -17 -7.941 1 94.81 83 ILE A N 1
ATOM 636 C CA . ILE A 1 83 ? 2.939 -15.594 -8.133 1 94.81 83 ILE A CA 1
ATOM 637 C C . ILE A 1 83 ? 2.096 -14.734 -7.199 1 94.81 83 ILE A C 1
ATOM 639 O O . ILE A 1 83 ? 1.155 -15.227 -6.57 1 94.81 83 ILE A O 1
ATOM 643 N N . HIS A 1 84 ? 2.479 -13.5 -7.051 1 92.62 84 HIS A N 1
ATOM 644 C CA . HIS A 1 84 ? 1.742 -12.508 -6.27 1 92.62 84 HIS A CA 1
ATOM 645 C C . HIS A 1 84 ? 1.354 -11.312 -7.125 1 92.62 84 HIS A C 1
ATOM 647 O O . HIS A 1 84 ? 2.143 -10.852 -7.957 1 92.62 84 HIS A O 1
ATOM 653 N N . ARG A 1 85 ? 0.141 -10.859 -6.883 1 91.69 85 ARG A N 1
ATOM 654 C CA . ARG A 1 85 ? -0.242 -9.555 -7.414 1 91.69 85 ARG A CA 1
ATOM 655 C C . ARG A 1 85 ? 0.068 -8.445 -6.418 1 91.69 85 ARG A C 1
ATOM 657 O O . ARG A 1 85 ? -0.244 -8.57 -5.23 1 91.69 85 ARG A O 1
ATOM 664 N N . LEU A 1 86 ? 0.723 -7.449 -6.875 1 89.94 86 LEU A N 1
ATOM 665 C CA . LEU A 1 86 ? 1.031 -6.285 -6.055 1 89.94 86 LEU A CA 1
ATOM 666 C C . LEU A 1 86 ? 0.111 -5.117 -6.398 1 89.94 86 LEU A C 1
ATOM 668 O O . LEU A 1 86 ? 0.278 -4.477 -7.438 1 89.94 86 LEU A O 1
ATOM 672 N N . ASP A 1 87 ? -0.738 -4.828 -5.543 1 83.44 87 ASP A N 1
ATOM 673 C CA . ASP A 1 87 ? -1.683 -3.742 -5.773 1 83.44 87 ASP A CA 1
ATOM 674 C C . ASP A 1 87 ? -0.987 -2.385 -5.703 1 83.44 87 ASP A C 1
ATOM 676 O O . ASP A 1 87 ? -1.36 -1.452 -6.418 1 83.44 87 ASP A O 1
ATOM 680 N N . ALA A 1 88 ? 0.069 -2.314 -4.852 1 76.88 88 ALA A N 1
ATOM 681 C CA . ALA A 1 88 ? 0.772 -1.056 -4.613 1 76.88 88 ALA A CA 1
ATOM 682 C C . ALA A 1 88 ? 1.35 -0.497 -5.91 1 76.88 88 ALA A C 1
ATOM 684 O O . ALA A 1 88 ? 1.371 0.72 -6.113 1 76.88 88 ALA A O 1
ATOM 685 N N . VAL A 1 89 ? 1.778 -1.356 -6.82 1 82.19 89 VAL A N 1
ATOM 686 C CA . VAL A 1 89 ? 2.418 -0.886 -8.047 1 82.19 89 VAL A CA 1
ATOM 687 C C . VAL A 1 89 ? 1.705 -1.478 -9.258 1 82.19 89 VAL A C 1
ATOM 689 O O . VAL A 1 89 ? 2.145 -1.288 -10.398 1 82.19 89 VAL A O 1
ATOM 692 N N . ASN A 1 90 ? 0.54 -2.217 -9 1 87.44 90 ASN A N 1
ATOM 693 C CA . ASN A 1 90 ? -0.224 -2.863 -10.062 1 87.44 90 ASN A CA 1
ATOM 694 C C . ASN A 1 90 ? 0.665 -3.744 -10.938 1 87.44 90 ASN A C 1
ATOM 696 O O . ASN A 1 90 ? 0.71 -3.574 -12.156 1 87.44 90 ASN A O 1
ATOM 700 N N . ALA A 1 91 ? 1.311 -4.621 -10.328 1 94.06 91 ALA A N 1
ATOM 701 C CA . ALA A 1 91 ? 2.277 -5.504 -10.977 1 94.06 91 ALA A CA 1
ATOM 702 C C . ALA A 1 91 ? 2.221 -6.91 -10.383 1 94.06 91 ALA A C 1
ATOM 704 O O . ALA A 1 91 ? 1.429 -7.176 -9.477 1 94.06 91 ALA A O 1
ATOM 705 N N . TRP A 1 92 ? 2.998 -7.824 -11 1 95.69 92 TRP A N 1
ATOM 706 C CA . TRP A 1 92 ? 3.068 -9.211 -10.555 1 95.69 92 TRP A CA 1
ATOM 707 C C . TRP A 1 92 ? 4.512 -9.625 -10.281 1 95.69 92 TRP A C 1
ATOM 709 O O . TRP A 1 92 ? 5.43 -9.18 -10.977 1 95.69 92 TRP A O 1
ATOM 719 N N . THR A 1 93 ? 4.695 -10.484 -9.328 1 94.56 93 THR A N 1
ATOM 720 C CA . THR A 1 93 ? 6.004 -11.039 -9 1 94.56 93 THR A CA 1
ATOM 721 C C . THR A 1 93 ? 5.902 -12.531 -8.711 1 94.56 93 THR A C 1
ATOM 723 O O . THR A 1 93 ? 4.859 -13.008 -8.266 1 94.56 93 THR A O 1
ATOM 726 N N . ALA A 1 94 ? 6.973 -13.211 -9.07 1 94.19 94 ALA A N 1
ATOM 727 C CA . ALA A 1 94 ? 7.012 -14.633 -8.734 1 94.19 94 ALA A CA 1
ATOM 728 C C . ALA A 1 94 ? 7.094 -14.836 -7.223 1 94.19 94 ALA A C 1
ATOM 730 O O . ALA A 1 94 ? 7.719 -14.039 -6.516 1 94.19 94 ALA A O 1
ATOM 731 N N . CYS A 1 95 ? 6.492 -15.828 -6.805 1 92.12 95 CYS A N 1
ATOM 732 C CA . CYS A 1 95 ? 6.656 -16.266 -5.426 1 92.12 95 CYS A CA 1
ATOM 733 C C . CYS A 1 95 ? 7.922 -17.109 -5.266 1 92.12 95 CYS A C 1
ATOM 735 O O . CYS A 1 95 ? 8.086 -18.125 -5.934 1 92.12 95 CYS A O 1
ATOM 737 N N . HIS A 1 96 ? 8.797 -16.75 -4.418 1 85.31 96 HIS A N 1
ATOM 738 C CA . HIS A 1 96 ? 10.07 -17.453 -4.293 1 85.31 96 HIS A CA 1
ATOM 739 C C . HIS A 1 96 ? 9.977 -18.594 -3.275 1 85.31 96 HIS A C 1
ATOM 741 O O . HIS A 1 96 ? 10.859 -19.438 -3.207 1 85.31 96 HIS A O 1
ATOM 747 N N . ASP A 1 97 ? 8.969 -18.578 -2.535 1 82.62 97 ASP A N 1
ATOM 748 C CA . ASP A 1 97 ? 8.742 -19.656 -1.572 1 82.62 97 ASP A CA 1
ATOM 749 C C . ASP A 1 97 ? 7.355 -20.281 -1.753 1 82.62 97 ASP A C 1
ATOM 751 O O . ASP A 1 97 ? 6.582 -20.375 -0.797 1 82.62 97 ASP A O 1
ATOM 755 N N . ALA A 1 98 ? 7.02 -20.75 -2.98 1 78.88 98 ALA A N 1
ATOM 756 C CA . ALA A 1 98 ? 5.699 -21.234 -3.371 1 78.88 98 ALA A CA 1
ATOM 757 C C . ALA A 1 98 ? 5.309 -22.469 -2.555 1 78.88 98 ALA A C 1
ATOM 759 O O . ALA A 1 98 ? 4.125 -22.734 -2.336 1 78.88 98 ALA A O 1
ATOM 760 N N . ALA A 1 99 ? 6.277 -23.188 -2.059 1 73.19 99 ALA A N 1
ATOM 761 C CA . ALA A 1 99 ? 5.977 -24.406 -1.302 1 73.19 99 ALA A CA 1
ATOM 762 C C . ALA A 1 99 ? 5.934 -24.109 0.197 1 73.19 99 ALA A C 1
ATOM 764 O O . ALA A 1 99 ? 5.645 -25 0.998 1 73.19 99 ALA A O 1
ATOM 765 N N . GLY A 1 100 ? 6.23 -22.875 0.532 1 69.38 100 GLY A N 1
ATOM 766 C CA . GLY A 1 100 ? 6.336 -22.531 1.943 1 69.38 100 GLY A CA 1
ATOM 767 C C . GLY A 1 100 ? 5.027 -22.047 2.541 1 69.38 100 GLY A C 1
ATOM 768 O O . GLY A 1 100 ? 3.955 -22.297 1.98 1 69.38 100 GLY A O 1
ATOM 769 N N . ALA A 1 101 ? 5.16 -21.594 3.746 1 67.12 101 ALA A N 1
ATOM 770 C CA . ALA A 1 101 ? 4.027 -21 4.457 1 67.12 101 ALA A CA 1
ATOM 771 C C . ALA A 1 101 ? 3.498 -19.766 3.721 1 67.12 101 ALA A C 1
ATOM 773 O O . ALA A 1 101 ? 4.227 -19.141 2.955 1 67.12 101 ALA A O 1
ATOM 774 N N . PRO A 1 102 ? 2.18 -19.594 3.801 1 64 102 PRO A N 1
ATOM 775 C CA . PRO A 1 102 ? 1.62 -18.375 3.193 1 64 102 PRO A CA 1
ATOM 776 C C . PRO A 1 102 ? 2.4 -17.125 3.562 1 64 102 PRO A C 1
ATOM 778 O O . PRO A 1 102 ? 2.836 -16.969 4.707 1 64 102 PRO A O 1
ATOM 781 N N . HIS A 1 103 ? 2.957 -16.391 2.445 1 65.81 103 HIS A N 1
ATOM 782 C CA . HIS A 1 103 ? 3.652 -15.117 2.615 1 65.81 103 HIS A CA 1
ATOM 783 C C . HIS A 1 103 ? 2.684 -14.008 3.01 1 65.81 103 HIS A C 1
ATOM 785 O O . HIS A 1 103 ? 1.797 -13.648 2.23 1 65.81 103 HIS A O 1
ATOM 791 N N . ASP A 1 104 ? 2.824 -13.617 4.215 1 75.38 104 ASP A N 1
ATOM 792 C CA . ASP A 1 104 ? 1.837 -12.711 4.789 1 75.38 104 ASP A CA 1
ATOM 793 C C . ASP A 1 104 ? 2.199 -11.25 4.512 1 75.38 104 ASP A C 1
ATOM 795 O O . ASP A 1 104 ? 1.317 -10.406 4.367 1 75.38 104 ASP A O 1
ATOM 799 N N . LEU A 1 105 ? 3.592 -11.016 4.379 1 88.06 105 LEU A N 1
ATOM 800 C CA . LEU A 1 105 ? 4.039 -9.648 4.156 1 88.06 105 LEU A CA 1
ATOM 801 C C . LEU A 1 105 ? 4.902 -9.555 2.902 1 88.06 105 LEU A C 1
ATOM 803 O O . LEU A 1 105 ? 5.848 -10.336 2.732 1 88.06 105 LEU A O 1
ATOM 807 N N . LEU A 1 106 ? 4.516 -8.766 2.031 1 91.56 106 LEU A N 1
ATOM 808 C CA . LEU A 1 106 ? 5.305 -8.469 0.841 1 91.56 106 LEU A CA 1
ATOM 809 C C . LEU A 1 106 ? 5.875 -7.059 0.904 1 91.56 106 LEU A C 1
ATOM 811 O O . LEU A 1 106 ? 5.125 -6.082 0.943 1 91.56 106 LEU A O 1
ATOM 815 N N . VAL A 1 107 ? 7.199 -6.938 0.97 1 92.56 107 VAL A N 1
ATOM 816 C CA . VAL A 1 107 ? 7.855 -5.633 0.96 1 92.56 107 VAL A CA 1
ATOM 817 C C . VAL A 1 107 ? 8.172 -5.227 -0.477 1 92.56 107 VAL A C 1
ATOM 819 O O . VAL A 1 107 ? 8.938 -5.906 -1.169 1 92.56 107 VAL A O 1
ATOM 822 N N . VAL A 1 108 ? 7.605 -4.148 -0.89 1 92.88 108 VAL A N 1
ATOM 823 C CA . VAL A 1 108 ? 7.668 -3.775 -2.299 1 92.88 108 VAL A CA 1
ATOM 824 C C . VAL A 1 108 ? 8.5 -2.504 -2.459 1 92.88 108 VAL A C 1
ATOM 826 O O . VAL A 1 108 ? 8.172 -1.463 -1.888 1 92.88 108 VAL A O 1
ATOM 829 N N . CYS A 1 109 ? 9.461 -2.582 -3.277 1 92.12 109 CYS A N 1
ATOM 830 C CA . CYS A 1 109 ? 10.281 -1.41 -3.58 1 92.12 109 CYS A CA 1
ATOM 831 C C . CYS A 1 109 ? 9.539 -0.46 -4.516 1 92.12 109 CYS A C 1
ATOM 833 O O . CYS A 1 109 ? 9.203 -0.829 -5.641 1 92.12 109 CYS A O 1
ATOM 835 N N . THR A 1 110 ? 9.445 0.747 -4.098 1 88.06 110 THR A N 1
ATOM 836 C CA . THR A 1 110 ? 8.711 1.731 -4.883 1 88.06 110 THR A CA 1
ATOM 837 C C . THR A 1 110 ? 9.586 2.314 -5.984 1 88.06 110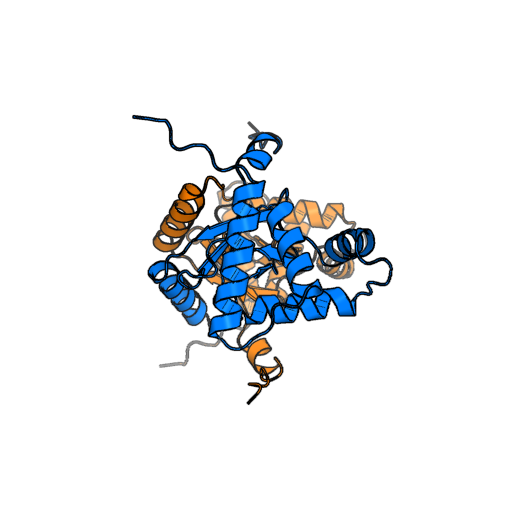 THR A C 1
ATOM 839 O O . THR A 1 110 ? 9.094 2.977 -6.898 1 88.06 110 THR A O 1
ATOM 842 N N . GLY A 1 111 ? 10.836 2.053 -6.004 1 88.06 111 GLY A N 1
ATOM 843 C CA . GLY A 1 111 ? 11.758 2.557 -7.016 1 88.06 111 GLY A CA 1
ATOM 844 C C . GLY A 1 111 ? 11.859 1.652 -8.227 1 88.06 111 GLY A C 1
ATOM 845 O O . GLY A 1 111 ? 11.797 2.121 -9.367 1 88.06 111 GLY A O 1
ATOM 846 N N . CYS A 1 112 ? 11.953 0.326 -8 1 89.69 112 CYS A N 1
ATOM 847 C CA . CYS A 1 112 ? 12.25 -0.555 -9.125 1 89.69 112 CYS A CA 1
ATOM 848 C C . CYS A 1 112 ? 11.273 -1.721 -9.18 1 89.69 112 CYS A C 1
ATOM 850 O O . CYS A 1 112 ? 11.289 -2.504 -10.133 1 89.69 112 CYS A O 1
ATOM 852 N N . GLY A 1 113 ? 10.602 -2.02 -8.109 1 90.75 113 GLY A N 1
ATOM 853 C CA . GLY A 1 113 ? 9.594 -3.07 -8.109 1 90.75 113 GLY A CA 1
ATOM 854 C C . GLY A 1 113 ? 10.078 -4.363 -7.488 1 90.75 113 GLY A C 1
ATOM 855 O O . GLY A 1 113 ? 9.336 -5.34 -7.41 1 90.75 113 GLY A O 1
ATOM 856 N N . ALA A 1 114 ? 11.312 -4.453 -7.027 1 91.88 114 ALA A N 1
ATOM 857 C CA . ALA A 1 114 ? 11.797 -5.637 -6.32 1 91.88 114 ALA A CA 1
ATOM 858 C C . ALA A 1 114 ? 10.906 -5.953 -5.117 1 91.88 114 ALA A C 1
ATOM 860 O O . ALA A 1 114 ? 10.359 -5.047 -4.488 1 91.88 114 ALA A O 1
ATOM 861 N N . VAL A 1 115 ? 10.82 -7.23 -4.809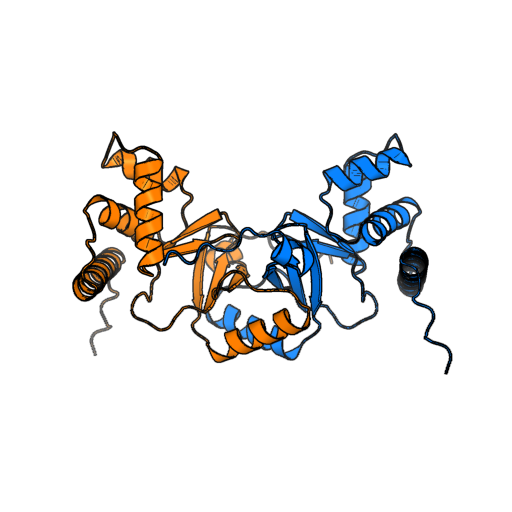 1 93.44 115 VAL A N 1
ATOM 862 C CA . VAL A 1 115 ? 9.922 -7.648 -3.734 1 93.44 115 VAL A CA 1
ATOM 863 C C . VAL A 1 115 ? 10.656 -8.594 -2.783 1 93.44 115 VAL A C 1
ATOM 865 O O . VAL A 1 115 ? 11.391 -9.477 -3.223 1 93.44 115 VAL A O 1
ATOM 868 N N . ALA A 1 116 ? 10.547 -8.398 -1.584 1 92.44 116 ALA A N 1
ATOM 869 C CA . ALA A 1 116 ? 10.953 -9.352 -0.558 1 92.44 116 ALA A CA 1
ATOM 870 C C . ALA A 1 116 ? 9.734 -9.969 0.132 1 92.44 116 ALA A C 1
ATOM 872 O O . ALA A 1 116 ? 8.781 -9.258 0.459 1 92.44 116 ALA A O 1
ATOM 873 N N . GLU A 1 117 ? 9.766 -11.266 0.328 1 90.38 117 GLU A N 1
ATOM 874 C CA . GLU A 1 117 ? 8.688 -11.977 1.006 1 90.38 117 GLU A CA 1
ATOM 875 C C . GLU A 1 117 ? 9.055 -12.289 2.453 1 90.38 117 GLU A C 1
ATOM 877 O O . GLU A 1 117 ? 10.156 -12.773 2.729 1 90.38 117 GLU A O 1
ATOM 882 N N . ILE A 1 118 ? 8.164 -11.93 3.326 1 88.81 118 ILE A N 1
ATOM 883 C CA . ILE A 1 118 ? 8.359 -12.234 4.742 1 88.81 118 ILE A CA 1
ATOM 884 C C . ILE A 1 118 ? 7.25 -13.164 5.23 1 88.81 118 ILE A C 1
ATOM 886 O O . ILE A 1 118 ? 6.066 -12.891 5.035 1 88.81 118 ILE A O 1
ATOM 890 N N . SER A 1 119 ? 7.652 -14.289 5.781 1 87.31 119 SER A N 1
ATOM 891 C CA . SER A 1 119 ? 6.707 -15.188 6.445 1 87.31 119 SER A CA 1
ATOM 892 C C . SER A 1 119 ? 6.742 -15 7.961 1 87.31 119 SER A C 1
ATOM 894 O O . SER A 1 119 ? 7.719 -15.383 8.617 1 87.31 119 SER A O 1
ATOM 896 N N . ASP A 1 120 ? 5.836 -14.359 8.461 1 87.19 120 ASP A N 1
ATOM 897 C CA . ASP A 1 120 ? 5.652 -14.125 9.891 1 87.19 120 ASP A CA 1
ATOM 898 C C . ASP A 1 120 ? 4.172 -14.148 10.266 1 87.19 120 ASP A C 1
ATOM 900 O O . ASP A 1 120 ? 3.545 -13.094 10.406 1 87.19 120 ASP A O 1
ATOM 904 N N . PRO A 1 121 ? 3.699 -15.367 10.516 1 85.5 121 PRO A N 1
ATOM 905 C CA . PRO A 1 121 ? 2.264 -15.508 10.773 1 85.5 121 PRO A CA 1
ATOM 906 C C . PRO A 1 121 ? 1.804 -14.75 12.016 1 85.5 121 PRO A C 1
ATOM 908 O O . PRO A 1 121 ? 0.678 -14.25 12.055 1 85.5 121 PRO A O 1
ATOM 911 N N . ALA A 1 122 ? 2.646 -14.695 12.977 1 87.31 122 ALA A N 1
ATOM 912 C CA . ALA A 1 122 ? 2.277 -13.977 14.195 1 87.31 122 ALA A CA 1
ATOM 913 C C . ALA A 1 122 ? 2.113 -12.484 13.922 1 87.31 122 ALA A C 1
ATOM 915 O O . ALA A 1 122 ? 1.146 -11.867 14.375 1 87.31 122 ALA A O 1
ATOM 916 N N . MET A 1 123 ? 2.98 -11.938 13.203 1 86.56 123 MET A N 1
ATOM 917 C CA . MET A 1 123 ? 2.906 -10.523 12.844 1 86.56 123 MET A CA 1
ATOM 918 C C . MET A 1 123 ? 1.677 -10.242 11.984 1 86.56 123 MET A C 1
ATOM 920 O O . MET A 1 123 ? 0.98 -9.25 12.188 1 86.56 123 MET A O 1
ATOM 924 N N . SER A 1 124 ? 1.47 -11.102 11.102 1 87 124 SER A N 1
ATOM 925 C CA . SER A 1 124 ? 0.324 -10.945 10.211 1 87 124 SER A CA 1
ATOM 926 C C . SER A 1 124 ? -0.988 -10.977 10.984 1 87 124 SER A C 1
ATOM 928 O O . SER A 1 124 ? -1.899 -10.195 10.711 1 87 124 SER A O 1
ATOM 930 N N . ARG A 1 125 ? -1.036 -11.867 11.875 1 88.06 125 ARG A N 1
ATOM 931 C CA . ARG A 1 125 ? -2.24 -11.969 12.695 1 88.06 125 ARG A CA 1
ATOM 932 C C . ARG A 1 125 ? -2.445 -10.703 13.523 1 88.06 125 ARG A C 1
ATOM 934 O O . ARG A 1 125 ? -3.564 -10.195 13.617 1 88.06 125 ARG A O 1
ATOM 941 N N . LEU A 1 126 ? -1.389 -10.258 14.102 1 89.62 126 LEU A N 1
ATOM 942 C CA . LEU A 1 126 ? -1.465 -9.047 14.906 1 89.62 126 LEU A CA 1
ATOM 943 C C . LEU A 1 126 ? -1.912 -7.855 14.055 1 89.62 126 LEU A C 1
ATOM 945 O O . LEU A 1 126 ? -2.771 -7.078 14.477 1 89.62 126 LEU A O 1
ATOM 949 N N . LEU A 1 127 ? -1.37 -7.727 12.898 1 89.5 127 LEU A N 1
ATOM 950 C CA . LEU A 1 127 ? -1.729 -6.652 11.984 1 89.5 127 LEU A CA 1
ATOM 951 C C . LEU A 1 127 ? -3.201 -6.742 11.594 1 89.5 127 LEU A C 1
ATOM 953 O O . LEU A 1 127 ? -3.914 -5.734 11.602 1 89.5 127 LEU A O 1
ATOM 957 N N . ALA A 1 128 ? -3.639 -7.93 11.289 1 90.12 128 ALA A N 1
ATOM 958 C CA . ALA A 1 128 ? -5.035 -8.148 10.922 1 90.12 128 ALA A CA 1
ATOM 959 C C . ALA A 1 128 ? -5.973 -7.762 12.062 1 90.12 128 ALA A C 1
ATOM 961 O O . ALA A 1 128 ? -7.02 -7.152 11.836 1 90.12 128 ALA A O 1
ATOM 962 N N . GLU A 1 129 ? -5.582 -8.102 13.195 1 92.12 129 GLU A N 1
ATOM 963 C CA . GLU A 1 129 ? -6.387 -7.766 14.367 1 92.12 129 GLU A CA 1
ATOM 964 C C . GLU A 1 129 ? -6.484 -6.254 14.555 1 92.12 129 GLU A C 1
ATOM 966 O O . GLU A 1 129 ? -7.562 -5.73 14.844 1 92.12 129 GLU A O 1
ATOM 971 N N . ARG A 1 130 ? -5.383 -5.617 14.43 1 91.44 130 ARG A N 1
ATOM 972 C CA . ARG A 1 130 ? -5.383 -4.168 14.586 1 91.44 130 ARG A CA 1
ATOM 973 C C . ARG A 1 130 ? -6.266 -3.506 13.531 1 91.44 130 ARG A C 1
ATOM 975 O O . ARG A 1 130 ? -7.02 -2.578 13.844 1 91.44 130 ARG A O 1
ATOM 982 N N . VAL A 1 131 ? -6.203 -3.939 12.328 1 92.62 131 VAL A N 1
ATOM 983 C CA . VAL A 1 131 ? -7.02 -3.396 11.25 1 92.62 131 VAL A CA 1
ATOM 984 C C . VAL A 1 131 ? -8.492 -3.658 11.531 1 92.62 131 VAL A C 1
ATOM 986 O O . VAL A 1 131 ? -9.328 -2.76 11.391 1 92.62 131 VAL A O 1
ATOM 989 N N . ALA A 1 132 ? -8.742 -4.848 12.031 1 93.88 132 ALA A N 1
ATOM 990 C CA . ALA A 1 132 ? -10.125 -5.227 12.305 1 93.88 132 ALA A CA 1
ATOM 991 C C . ALA A 1 132 ? -10.727 -4.344 13.398 1 93.88 132 ALA A C 1
ATOM 993 O O . ALA A 1 132 ? -11.922 -4.047 13.383 1 93.88 132 ALA A O 1
ATOM 994 N N . GLN A 1 133 ? -9.906 -3.916 14.312 1 94.81 133 GLN A N 1
ATOM 995 C CA . GLN A 1 133 ? -10.367 -3.064 15.406 1 94.81 133 GLN A CA 1
ATOM 996 C C . GLN A 1 133 ? -10.875 -1.727 14.883 1 94.81 133 GLN A C 1
ATOM 998 O O . GLN A 1 133 ? -11.648 -1.045 15.562 1 94.81 133 GLN A O 1
ATOM 1003 N N . THR A 1 134 ? -10.508 -1.36 13.727 1 93.81 134 THR A N 1
ATOM 1004 C CA . THR A 1 134 ? -10.961 -0.104 13.141 1 93.81 134 THR A CA 1
ATOM 1005 C C . THR A 1 134 ? -12.266 -0.305 12.367 1 93.81 134 THR A C 1
ATOM 1007 O O . THR A 1 134 ? -12.867 0.66 11.898 1 93.81 134 THR A O 1
ATOM 1010 N N . GLY A 1 135 ? -12.672 -1.503 12.156 1 96.19 135 GLY A N 1
ATOM 1011 C CA . GLY A 1 135 ? -13.828 -1.836 11.344 1 96.19 135 GLY A CA 1
ATOM 1012 C C . GLY A 1 135 ? -13.484 -2.117 9.898 1 96.19 135 GLY A C 1
ATOM 1013 O O . GLY A 1 135 ? -14.336 -2.539 9.117 1 96.19 135 GLY A O 1
ATOM 1014 N N . PHE A 1 136 ? -12.273 -1.838 9.508 1 95.44 136 PHE A N 1
ATOM 1015 C CA . PHE A 1 136 ? -11.82 -2.117 8.148 1 95.44 136 PHE A CA 1
ATOM 1016 C C . PHE A 1 136 ? -11.531 -3.602 7.965 1 95.44 136 PHE A C 1
ATOM 1018 O O . PHE A 1 136 ? -11.289 -4.316 8.945 1 95.44 136 PHE A O 1
ATOM 1025 N N . ALA A 1 137 ? -11.477 -4.035 6.727 1 93.06 137 ALA A N 1
ATOM 1026 C CA . ALA A 1 137 ? -11.203 -5.434 6.41 1 93.06 137 ALA A CA 1
ATOM 1027 C C . ALA A 1 137 ? -10.125 -5.551 5.328 1 93.06 137 ALA A C 1
ATOM 1029 O O . ALA A 1 137 ? -10.227 -4.906 4.281 1 93.06 137 ALA A O 1
ATOM 1030 N N . LEU A 1 138 ? -9.148 -6.352 5.668 1 89 138 LEU A N 1
ATOM 1031 C CA . LEU A 1 138 ? -8.148 -6.664 4.66 1 89 138 LEU A CA 1
ATOM 1032 C C . LEU A 1 138 ? -8.742 -7.504 3.537 1 89 138 LEU A C 1
ATOM 1034 O O . LEU A 1 138 ? -9.57 -8.383 3.787 1 89 138 LEU A O 1
ATOM 1038 N N . ALA A 1 139 ? -8.484 -7.086 2.281 1 74.19 139 ALA A N 1
ATOM 1039 C CA . ALA A 1 139 ? -9.016 -7.844 1.153 1 74.19 139 ALA A CA 1
ATOM 1040 C C . ALA A 1 139 ? -8.297 -9.18 1.001 1 74.19 139 ALA A C 1
ATOM 1042 O O . ALA A 1 139 ? -8.875 -10.156 0.534 1 74.19 139 ALA A O 1
ATOM 1043 N N . THR A 1 140 ? -7.023 -9.133 1.236 1 74.75 140 THR A N 1
ATOM 1044 C CA . THR A 1 140 ? -6.223 -10.344 1.087 1 74.75 140 THR A CA 1
ATOM 1045 C C . THR A 1 140 ? -5.41 -10.609 2.352 1 74.75 140 THR A C 1
ATOM 1047 O O . THR A 1 140 ? -5.34 -9.766 3.244 1 74.75 140 THR A O 1
ATOM 1050 N N . HIS A 1 141 ? -4.914 -11.805 2.359 1 73.69 141 HIS A N 1
ATOM 1051 C CA . HIS A 1 141 ? -4.074 -12.18 3.492 1 73.69 141 HIS A CA 1
ATOM 1052 C C . HIS A 1 141 ? -2.693 -11.547 3.389 1 73.69 141 HIS A C 1
ATOM 1054 O O . HIS A 1 141 ? -1.974 -11.445 4.383 1 73.69 141 HIS A O 1
ATOM 1060 N N . GLU A 1 142 ? -2.381 -11.133 2.201 1 83.06 142 GLU A N 1
ATOM 1061 C CA . GLU A 1 142 ? -1.058 -10.547 2.006 1 83.06 142 GLU A CA 1
ATOM 1062 C C . GLU A 1 142 ? -1.087 -9.039 2.217 1 83.06 142 GLU A C 1
ATOM 1064 O O . GLU A 1 142 ? -1.989 -8.352 1.729 1 83.06 142 GLU A O 1
ATOM 1069 N N . THR A 1 143 ? -0.193 -8.594 2.998 1 89 143 THR A N 1
ATOM 1070 C CA . THR A 1 143 ? -0.042 -7.16 3.236 1 89 143 THR A CA 1
ATOM 1071 C C . THR A 1 143 ? 1.209 -6.625 2.545 1 89 143 THR A C 1
ATOM 1073 O O . THR A 1 143 ? 2.299 -7.18 2.707 1 89 143 THR A O 1
ATOM 1076 N N . GLU A 1 144 ? 0.995 -5.613 1.751 1 90.62 144 GLU A N 1
ATOM 1077 C CA . GLU A 1 144 ? 2.117 -4.984 1.059 1 90.62 144 GLU A CA 1
ATOM 1078 C C . GLU A 1 144 ? 2.674 -3.811 1.857 1 90.62 144 GLU A C 1
ATOM 1080 O O . GLU A 1 144 ? 1.915 -2.967 2.342 1 90.62 144 GLU A O 1
ATOM 1085 N N . ILE A 1 145 ? 3.91 -3.85 1.992 1 90.06 145 ILE A N 1
ATOM 1086 C CA . ILE A 1 145 ? 4.609 -2.742 2.635 1 90.06 145 ILE A CA 1
ATOM 1087 C C . ILE A 1 145 ? 5.527 -2.057 1.624 1 90.06 145 ILE A C 1
ATOM 1089 O O . ILE A 1 145 ? 6.391 -2.699 1.023 1 90.06 145 ILE A O 1
ATOM 1093 N N . ARG A 1 146 ? 5.301 -0.824 1.466 1 89.88 146 ARG A N 1
ATOM 1094 C CA . ARG A 1 146 ? 6.117 -0.068 0.524 1 89.88 146 ARG A CA 1
ATOM 1095 C C . ARG A 1 146 ? 7.438 0.358 1.164 1 89.88 146 ARG A C 1
ATOM 1097 O O . ARG A 1 146 ? 7.453 0.845 2.297 1 89.88 146 ARG A O 1
ATOM 1104 N N . ALA A 1 147 ? 8.5 0.19 0.414 1 92 147 ALA A N 1
ATOM 1105 C CA . ALA A 1 147 ? 9.844 0.503 0.88 1 92 147 ALA A CA 1
ATOM 1106 C C . ALA A 1 147 ? 10.805 0.693 -0.294 1 92 147 ALA A C 1
ATOM 1108 O O . ALA A 1 147 ? 10.375 0.739 -1.45 1 92 147 ALA A O 1
ATOM 1109 N N . LEU A 1 148 ? 12.102 0.924 0.099 1 93.12 148 LEU A N 1
ATOM 1110 C CA . LEU A 1 148 ? 13.148 0.966 -0.916 1 93.12 148 LEU A CA 1
ATOM 1111 C C . LEU A 1 148 ? 14.125 -0.186 -0.731 1 93.12 148 LEU A C 1
ATOM 1113 O O . LEU A 1 148 ? 14.57 -0.456 0.387 1 93.12 148 LEU A O 1
ATOM 1117 N N . CYS A 1 149 ? 14.422 -0.835 -1.795 1 94.38 149 CYS A N 1
ATOM 1118 C CA . CYS A 1 149 ? 15.383 -1.931 -1.738 1 94.38 149 CYS A CA 1
ATOM 1119 C C . CYS A 1 149 ? 16.797 -1.402 -1.604 1 94.38 149 CYS A C 1
ATOM 1121 O O . CYS A 1 149 ? 17.047 -0.207 -1.779 1 94.38 149 CYS A O 1
ATOM 1123 N N . PRO A 1 150 ? 17.797 -2.299 -1.347 1 93.56 150 PRO A N 1
ATOM 1124 C CA . PRO A 1 150 ? 19.172 -1.839 -1.158 1 93.56 150 PRO A CA 1
ATOM 1125 C C . PRO A 1 150 ? 19.719 -1.09 -2.373 1 93.56 150 PRO A C 1
ATOM 1127 O O . PRO A 1 150 ? 20.391 -0.064 -2.221 1 93.56 150 PRO A O 1
ATOM 1130 N N . GLN A 1 151 ? 19.422 -1.551 -3.539 1 93.56 151 GLN A N 1
ATOM 1131 C CA . GLN A 1 151 ? 19.922 -0.93 -4.762 1 93.56 151 GLN A CA 1
ATOM 1132 C C . GLN A 1 151 ? 19.344 0.468 -4.945 1 93.56 151 GLN A C 1
ATOM 1134 O O . GLN A 1 151 ? 20.062 1.41 -5.273 1 93.56 151 GLN A O 1
ATOM 1139 N N . CYS A 1 152 ? 18.047 0.635 -4.766 1 93.5 152 CYS A N 1
ATOM 1140 C CA . CYS A 1 152 ? 17.391 1.923 -4.957 1 93.5 152 CYS A CA 1
ATOM 1141 C C . CYS A 1 152 ? 17.766 2.895 -3.842 1 93.5 152 CYS A C 1
ATOM 1143 O O . CYS A 1 152 ? 17.719 4.109 -4.031 1 93.5 152 CYS A O 1
ATOM 1145 N N . GLN A 1 153 ? 18.016 2.379 -2.666 1 92 153 GLN A N 1
ATOM 1146 C CA . GLN A 1 153 ? 18.5 3.229 -1.582 1 92 153 GLN A CA 1
ATOM 1147 C C . GLN A 1 153 ? 19.781 3.949 -1.975 1 92 153 GLN A C 1
ATOM 1149 O O . GLN A 1 153 ? 19.984 5.109 -1.612 1 92 153 GLN A O 1
ATOM 1154 N N . LYS A 1 154 ? 20.531 3.188 -2.686 1 91.88 154 LYS A N 1
ATOM 1155 C CA . LYS A 1 154 ? 21.812 3.746 -3.113 1 91.88 154 LYS A CA 1
ATOM 1156 C C . LYS A 1 154 ? 21.609 4.84 -4.16 1 91.88 154 LYS A C 1
ATOM 1158 O O . LYS A 1 154 ? 22.391 5.789 -4.227 1 91.88 154 LYS A O 1
ATOM 1163 N N . ASN A 1 155 ? 20.578 4.727 -5.004 1 86.81 155 ASN A N 1
ATOM 1164 C CA . ASN A 1 155 ? 20.312 5.676 -6.078 1 86.81 155 ASN A CA 1
ATOM 1165 C C . ASN A 1 155 ? 19.469 6.848 -5.598 1 86.81 155 ASN A C 1
ATOM 1167 O O . ASN A 1 155 ? 19.297 7.836 -6.316 1 86.81 155 ASN A O 1
ATOM 1171 N N . ALA A 1 156 ? 18.703 6.625 -4.547 1 71.44 156 ALA A N 1
ATOM 1172 C CA . ALA A 1 156 ? 17.828 7.676 -4.047 1 71.44 156 ALA A CA 1
ATOM 1173 C C . ALA A 1 156 ? 18.625 8.891 -3.596 1 71.44 156 ALA A C 1
ATOM 1175 O O . ALA A 1 156 ? 19.656 8.75 -2.918 1 71.44 156 ALA A O 1
ATOM 1176 N N . PRO A 1 157 ? 18.281 10 -4.355 1 60.16 157 PRO A N 1
ATOM 1177 C CA . PRO A 1 157 ? 1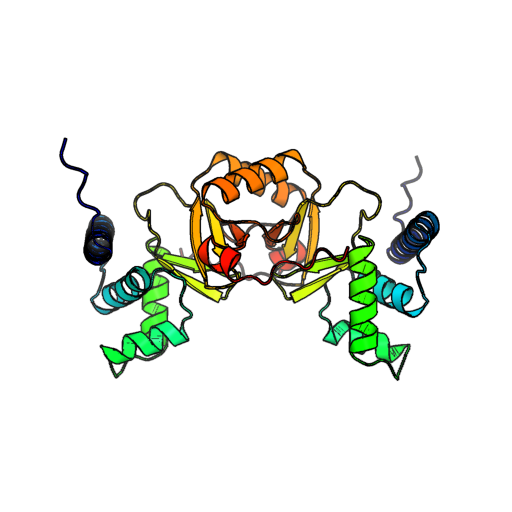9.031 11.188 -3.947 1 60.16 157 PRO A CA 1
ATOM 1178 C C . PRO A 1 157 ? 19.031 11.391 -2.434 1 60.16 157 PRO A C 1
ATOM 1180 O O . PRO A 1 157 ? 18.078 11 -1.751 1 60.16 157 PRO A O 1
ATOM 1183 N N . ALA A 1 158 ? 20.203 11.461 -1.868 1 48.34 158 ALA A N 1
ATOM 1184 C CA . ALA A 1 158 ? 20.375 11.773 -0.451 1 48.34 158 ALA A CA 1
ATOM 1185 C C . ALA A 1 158 ? 19.297 12.742 0.026 1 48.34 158 ALA A C 1
ATOM 1187 O O . ALA A 1 158 ? 18.984 13.727 -0.655 1 48.34 158 ALA A O 1
ATOM 1188 N N . ALA A 1 159 ? 18.141 12.289 0.642 1 46.84 159 ALA A N 1
ATOM 1189 C CA . ALA A 1 159 ? 17.297 13.289 1.277 1 46.84 159 ALA A CA 1
ATOM 1190 C C . ALA A 1 159 ? 18.094 14.5 1.729 1 46.84 159 ALA A C 1
ATOM 1192 O O . ALA A 1 159 ? 19.078 14.359 2.477 1 46.84 159 ALA A O 1
ATOM 1193 N N . HIS A 1 160 ? 18.344 15.508 0.985 1 35.59 160 HIS A N 1
ATOM 1194 C CA . HIS A 1 160 ? 18.922 16.703 1.574 1 35.59 160 HIS A CA 1
ATOM 1195 C C . HIS A 1 160 ? 18.359 16.969 2.963 1 35.59 160 HIS A C 1
ATOM 1197 O O . HIS A 1 160 ? 17.141 17.172 3.113 1 35.59 160 HIS A O 1
ATOM 1203 N N . HIS A 1 161 ? 18.797 16.406 4.004 1 33.75 161 HIS A N 1
ATOM 1204 C CA . HIS A 1 161 ? 18.625 17.047 5.301 1 33.75 161 HIS A CA 1
ATOM 1205 C C . HIS A 1 161 ? 18.609 18.562 5.168 1 33.75 161 HIS A C 1
ATOM 1207 O O . HIS A 1 161 ? 19.562 19.156 4.668 1 33.75 161 HIS A O 1
ATOM 1213 N N . HIS A 1 162 ? 17.531 19.188 4.688 1 29.45 162 HIS A N 1
ATOM 1214 C CA . HIS A 1 162 ? 17.656 20.625 4.93 1 29.45 162 HIS A CA 1
ATOM 1215 C C . HIS A 1 162 ? 18.359 20.906 6.254 1 29.45 162 HIS A C 1
ATOM 1217 O O . HIS A 1 162 ? 17.797 20.625 7.32 1 29.45 162 HIS A O 1
ATOM 1223 N N . HIS A 1 163 ? 19.609 20.844 6.426 1 25.91 163 HIS A N 1
ATOM 1224 C CA . HIS A 1 163 ? 20.203 21.766 7.375 1 25.91 163 HIS A CA 1
ATOM 1225 C C . HIS A 1 163 ? 19.656 23.188 7.18 1 25.91 163 HIS A C 1
ATOM 1227 O O . HIS A 1 163 ? 19.562 23.672 6.047 1 25.91 163 HIS A O 1
ATOM 1233 N N . MET B 1 1 ? -28.812 10.375 33.312 1 34.25 1 MET B N 1
ATOM 1234 C CA . MET B 1 1 ? -27.531 10.688 32.688 1 34.25 1 MET B CA 1
ATOM 1235 C C . MET B 1 1 ? -27.719 11.016 31.203 1 34.25 1 MET B C 1
ATOM 1237 O O . MET B 1 1 ? -28.297 10.219 30.453 1 34.25 1 MET B O 1
ATOM 1241 N N . SER B 1 2 ? -27.75 12.297 30.859 1 39.72 2 SER B N 1
ATOM 1242 C CA . SER B 1 2 ? -27.953 12.875 29.547 1 39.72 2 SER B CA 1
ATOM 1243 C C . SER B 1 2 ? -26.969 12.289 28.531 1 39.72 2 SER B C 1
ATOM 1245 O O . SER B 1 2 ? -25.812 12.047 28.859 1 39.72 2 SER B O 1
ATOM 1247 N N . ALA B 1 3 ? -27.5 11.562 27.562 1 45.16 3 ALA B N 1
ATOM 1248 C CA . ALA B 1 3 ? -26.703 10.984 26.484 1 45.16 3 ALA B CA 1
ATOM 1249 C C . ALA B 1 3 ? -25.688 11.992 25.953 1 45.16 3 ALA B C 1
ATOM 1251 O O . ALA B 1 3 ? -26.016 13.156 25.719 1 45.16 3 ALA B O 1
ATOM 1252 N N . PRO B 1 4 ? -24.297 11.797 26.078 1 42.62 4 PRO B N 1
ATOM 1253 C CA . PRO B 1 4 ? -23.359 12.766 25.516 1 42.62 4 PRO B CA 1
ATOM 1254 C C . PRO B 1 4 ? -23.766 13.219 24.109 1 42.62 4 PRO B C 1
ATOM 1256 O O . PRO B 1 4 ? -24.312 12.43 23.328 1 42.62 4 PRO B O 1
ATOM 1259 N N . ALA B 1 5 ? -24.156 14.352 23.922 1 49.56 5 ALA B N 1
ATOM 1260 C CA . ALA B 1 5 ? -24.609 15.039 22.703 1 49.56 5 ALA B CA 1
ATOM 1261 C C . ALA B 1 5 ? -23.719 14.695 21.516 1 49.56 5 ALA B C 1
ATOM 1263 O O . ALA B 1 5 ? -22.5 14.82 21.594 1 49.56 5 ALA B O 1
ATOM 1264 N N . ARG B 1 6 ? -24.016 13.758 20.688 1 55.59 6 ARG B N 1
ATOM 1265 C CA . ARG B 1 6 ? -23.344 13.461 19.438 1 55.59 6 ARG B CA 1
ATOM 1266 C C . ARG B 1 6 ? -22.828 14.727 18.766 1 55.59 6 ARG B C 1
ATOM 1268 O O . ARG B 1 6 ? -23.609 15.594 18.375 1 55.59 6 ARG B O 1
ATOM 1275 N N . THR B 1 7 ? -21.594 15.195 19.125 1 64.88 7 THR B N 1
ATOM 1276 C CA . THR B 1 7 ? -21 16.344 18.469 1 64.88 7 THR B CA 1
ATOM 1277 C C . THR B 1 7 ? -21.156 16.25 16.953 1 64.88 7 THR B C 1
ATOM 1279 O O . THR B 1 7 ? -20.891 15.203 16.375 1 64.88 7 THR B O 1
ATOM 1282 N N . SER B 1 8 ? -21.766 17.203 16.328 1 82.19 8 SER B N 1
ATOM 1283 C CA . SER B 1 8 ? -21.953 17.266 14.883 1 82.19 8 SER B CA 1
ATOM 1284 C C . SER B 1 8 ? -20.625 17.25 14.156 1 82.19 8 SER B C 1
ATOM 1286 O O . SER B 1 8 ? -19.578 17.562 14.742 1 82.19 8 SER B O 1
ATOM 1288 N N . ARG B 1 9 ? -20.594 16.703 13.008 1 79.69 9 ARG B N 1
ATOM 1289 C CA . ARG B 1 9 ? -19.391 16.719 12.172 1 79.69 9 ARG B CA 1
ATOM 1290 C C . ARG B 1 9 ? -18.812 18.125 12.078 1 79.69 9 ARG B C 1
ATOM 1292 O O . ARG B 1 9 ? -17.578 18.297 12.117 1 79.69 9 ARG B O 1
ATOM 1299 N N . ALA B 1 10 ? -19.688 19.125 12.047 1 82.31 10 ALA B N 1
ATOM 1300 C CA . ALA B 1 10 ? -19.25 20.516 11.969 1 82.31 10 ALA B CA 1
ATOM 1301 C C . ALA B 1 10 ? -18.516 20.922 13.234 1 82.31 10 ALA B C 1
ATOM 1303 O O . ALA B 1 10 ? -17.516 21.656 13.18 1 82.31 10 ALA B O 1
ATOM 1304 N N . ASP B 1 11 ? -19.016 20.5 14.258 1 87.5 11 ASP B N 1
ATOM 1305 C CA . ASP B 1 11 ? -18.375 20.812 15.539 1 87.5 11 ASP B CA 1
ATOM 1306 C C . ASP B 1 11 ? -17.016 20.141 15.648 1 87.5 11 ASP B C 1
ATOM 1308 O O . ASP B 1 11 ? -16.062 20.75 16.141 1 87.5 11 ASP B O 1
ATOM 1312 N N . ALA B 1 12 ? -17.016 18.969 15.18 1 90.19 12 ALA B N 1
ATOM 1313 C CA . ALA B 1 12 ? -15.758 18.234 15.242 1 90.19 12 ALA B CA 1
ATOM 1314 C C . ALA B 1 12 ? -14.695 18.891 14.359 1 90.19 12 ALA B C 1
ATOM 1316 O O . ALA B 1 12 ? -13.531 19 14.758 1 90.19 12 ALA B O 1
ATOM 1317 N N . VAL B 1 13 ? -15.086 19.328 13.227 1 93.56 13 VAL B N 1
ATOM 1318 C CA . VAL B 1 13 ? -14.172 20 12.312 1 93.56 13 VAL B CA 1
ATOM 1319 C C . VAL B 1 13 ? -13.641 21.281 12.953 1 93.56 13 VAL B C 1
ATOM 1321 O O . VAL B 1 13 ? -12.438 21.547 12.906 1 93.56 13 VAL B O 1
ATOM 1324 N N . GLY B 1 14 ? -14.555 22.047 13.484 1 94.94 14 GLY B N 1
ATOM 1325 C CA . GLY B 1 14 ? -14.156 23.281 14.164 1 94.94 14 GLY B CA 1
ATOM 1326 C C . GLY B 1 14 ? -13.141 23.031 15.258 1 94.94 14 GLY B C 1
ATOM 1327 O O . GLY B 1 14 ? -12.188 23.812 15.406 1 94.94 14 GLY B O 1
ATOM 1328 N N . GLU B 1 15 ? -13.391 22.047 16.016 1 94.19 15 GLU B N 1
ATOM 1329 C CA . GLU B 1 15 ? -12.469 21.703 17.094 1 94.19 15 GLU B CA 1
ATOM 1330 C C . GLU B 1 15 ? -11.086 21.344 16.562 1 94.19 15 GLU B C 1
ATOM 1332 O O . GLU B 1 15 ? -10.07 21.766 17.125 1 94.19 15 GLU B O 1
ATOM 1337 N N . GLN B 1 16 ? -11.078 20.625 15.523 1 94.31 16 GLN B N 1
ATOM 1338 C CA . GLN B 1 16 ? -9.812 20.219 14.922 1 94.31 16 GLN B CA 1
ATOM 1339 C C . GLN B 1 16 ? -9.062 21.422 14.352 1 94.31 16 GLN B C 1
ATOM 1341 O O . GLN B 1 16 ? -7.832 21.5 14.43 1 94.31 16 GLN B O 1
ATOM 1346 N N . LEU B 1 17 ? -9.789 22.312 13.812 1 96.62 17 LEU B N 1
ATOM 1347 C CA . LEU B 1 17 ? -9.172 23.531 13.281 1 96.62 17 LEU B CA 1
ATOM 1348 C C . LEU B 1 17 ? -8.578 24.375 14.406 1 96.62 17 LEU B C 1
ATOM 1350 O O . LEU B 1 17 ? -7.477 24.906 14.273 1 96.62 17 LEU B O 1
ATOM 1354 N N . ARG B 1 18 ? -9.281 24.469 15.477 1 96.25 18 ARG B N 1
ATOM 1355 C CA . ARG B 1 18 ? -8.773 25.203 16.625 1 96.25 18 ARG B CA 1
ATOM 1356 C C . ARG B 1 18 ? -7.516 24.562 17.188 1 96.25 18 ARG B C 1
ATOM 1358 O O . ARG B 1 18 ? -6.562 25.25 17.547 1 96.25 18 ARG B O 1
ATOM 1365 N N . LEU B 1 19 ? -7.574 23.328 17.25 1 95.25 19 LEU B N 1
ATOM 1366 C CA . LEU B 1 19 ? -6.391 22.609 17.703 1 95.25 19 LEU B CA 1
ATOM 1367 C C . LEU B 1 19 ? -5.203 22.891 16.797 1 95.25 19 LEU B C 1
ATOM 1369 O O . LEU B 1 19 ? -4.09 23.125 17.266 1 95.25 19 LEU B O 1
ATOM 1373 N N . ALA B 1 20 ? -5.395 22.812 15.5 1 96.94 20 ALA B N 1
ATOM 1374 C CA . ALA B 1 20 ? -4.336 23.078 14.531 1 96.94 20 ALA B CA 1
ATOM 1375 C C . ALA B 1 20 ? -3.762 24.484 14.727 1 96.94 20 ALA B C 1
ATOM 1377 O O . ALA B 1 20 ? -2.543 24.672 14.688 1 96.94 20 ALA B O 1
ATOM 1378 N N . GLU B 1 21 ? -4.645 25.375 14.938 1 97.19 21 GLU B N 1
ATOM 1379 C CA . GLU B 1 21 ? -4.215 26.75 15.18 1 97.19 21 GLU B CA 1
ATOM 1380 C C . GLU B 1 21 ? -3.334 26.844 16.422 1 97.19 21 GLU B C 1
ATOM 1382 O O . GLU B 1 21 ? -2.289 27.5 16.406 1 97.19 21 GLU B O 1
ATOM 1387 N N . SER B 1 22 ? -3.785 26.219 17.422 1 96.94 22 SER B N 1
ATOM 1388 C CA . SER B 1 22 ? -3.043 26.234 18.688 1 96.94 22 SER B CA 1
ATOM 1389 C C . SER B 1 22 ? -1.672 25.578 18.516 1 96.94 22 SER B C 1
ATOM 1391 O O . SER B 1 22 ? -0.672 26.094 19.031 1 96.94 22 SER B O 1
ATOM 1393 N N . LEU B 1 23 ? -1.646 24.469 17.859 1 95.06 23 LEU B N 1
ATOM 1394 C CA . LEU B 1 23 ? -0.386 23.766 17.641 1 95.06 23 LEU B CA 1
ATOM 1395 C C . LEU B 1 23 ? 0.583 24.609 16.828 1 95.06 23 LEU B C 1
ATOM 1397 O O . LEU B 1 23 ? 1.764 24.719 17.172 1 95.06 23 LEU B O 1
ATOM 1401 N N . CYS B 1 24 ? 0.13 25.234 15.797 1 96.88 24 CYS B N 1
ATOM 1402 C CA . CYS B 1 24 ? 0.97 26.109 14.977 1 96.88 24 CYS B CA 1
ATOM 1403 C C . CYS B 1 24 ? 1.5 27.266 15.797 1 96.88 24 CYS B C 1
ATOM 1405 O O . CYS B 1 24 ? 2.682 27.609 15.711 1 96.88 24 CYS B O 1
ATOM 1407 N N . ALA B 1 25 ? 0.617 27.797 16.562 1 96.12 25 ALA B N 1
ATOM 1408 C CA . ALA B 1 25 ? 1.008 28.922 17.406 1 96.12 25 ALA B CA 1
ATOM 1409 C C . ALA B 1 25 ? 2.104 28.531 18.391 1 96.12 25 ALA B C 1
ATOM 1411 O O . ALA B 1 25 ? 3.086 29.25 18.562 1 96.12 25 ALA B O 1
ATOM 1412 N N . GLU B 1 26 ? 1.982 27.438 18.984 1 96.06 26 GLU B N 1
ATOM 1413 C CA . GLU B 1 26 ? 2.953 26.938 19.953 1 96.06 26 GLU B CA 1
ATOM 1414 C C . GLU B 1 26 ? 4.32 26.734 19.297 1 96.06 26 GLU B C 1
ATOM 1416 O O . GLU B 1 26 ? 5.352 26.875 19.969 1 96.06 26 GLU B O 1
ATOM 1421 N N . ARG B 1 27 ? 4.27 26.484 18.047 1 94.75 27 ARG B N 1
ATOM 1422 C CA . ARG B 1 27 ? 5.504 26.172 17.328 1 94.75 27 ARG B CA 1
ATOM 1423 C C . ARG B 1 27 ? 6.023 27.391 16.578 1 94.75 27 ARG B C 1
ATOM 1425 O O . ARG B 1 27 ? 7 27.297 15.828 1 94.75 27 ARG B O 1
ATOM 1432 N N . GLY B 1 28 ? 5.328 28.469 16.688 1 96.94 28 GLY B N 1
ATOM 1433 C CA . GLY B 1 28 ? 5.715 29.688 16.031 1 96.94 28 GLY B CA 1
ATOM 1434 C C . GLY B 1 28 ? 5.477 29.672 14.523 1 96.94 28 GLY B C 1
ATOM 1435 O O . GLY B 1 28 ? 6.188 30.328 13.766 1 96.94 28 GLY B O 1
ATOM 1436 N N . ARG B 1 29 ? 4.574 28.844 14.102 1 96.75 29 ARG B N 1
ATOM 1437 C CA . ARG B 1 29 ? 4.211 28.719 12.695 1 96.75 29 ARG B CA 1
ATOM 1438 C C . ARG B 1 29 ? 2.852 29.359 12.422 1 96.75 29 ARG B C 1
ATOM 1440 O O . ARG B 1 29 ? 2.031 29.5 13.328 1 96.75 29 ARG B O 1
ATOM 1447 N N . ARG B 1 30 ? 2.672 29.703 11.18 1 96.75 30 ARG B N 1
ATOM 1448 C CA . ARG B 1 30 ? 1.434 30.406 10.852 1 96.75 30 ARG B CA 1
ATOM 1449 C C . ARG B 1 30 ? 0.512 29.516 10.016 1 96.75 30 ARG B C 1
ATOM 1451 O O . ARG B 1 30 ? 0.872 29.094 8.914 1 96.75 30 ARG B O 1
ATOM 1458 N N . LEU B 1 31 ? -0.602 29.281 10.578 1 98 31 LEU B N 1
ATOM 1459 C CA . LEU B 1 31 ? -1.676 28.672 9.805 1 98 31 LEU B CA 1
ATOM 1460 C C . LEU B 1 31 ? -2.451 29.719 9.016 1 98 31 LEU B C 1
ATOM 1462 O O . LEU B 1 31 ? -3.494 30.203 9.469 1 98 31 LEU B O 1
ATOM 1466 N N . THR B 1 32 ? -1.963 30.078 7.836 1 97.06 32 THR B N 1
ATOM 1467 C CA . THR B 1 32 ? -2.576 31.109 7.012 1 97.06 32 THR B CA 1
ATOM 1468 C C . THR B 1 32 ? -3.986 30.703 6.594 1 97.06 32 THR B C 1
ATOM 1470 O O . THR B 1 32 ? -4.363 29.531 6.707 1 97.06 32 THR B O 1
ATOM 1473 N N . PRO B 1 33 ? -4.754 31.703 6.109 1 96.44 33 PRO B N 1
ATOM 1474 C CA . PRO B 1 33 ? -6.125 31.375 5.699 1 96.44 33 PRO B CA 1
ATOM 1475 C C . PRO B 1 33 ? -6.184 30.281 4.637 1 96.44 33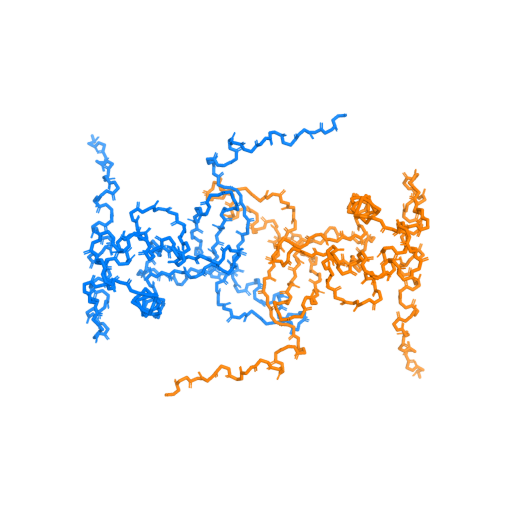 PRO B C 1
ATOM 1477 O O . PRO B 1 33 ? -7.059 29.406 4.691 1 96.44 33 PRO B O 1
ATOM 1480 N N . ILE B 1 34 ? -5.258 30.25 3.746 1 97 34 ILE B N 1
ATOM 1481 C CA . ILE B 1 34 ? -5.234 29.25 2.689 1 97 34 ILE B CA 1
ATOM 1482 C C . ILE B 1 34 ? -4.918 27.891 3.289 1 97 34 ILE B C 1
ATOM 1484 O O . ILE B 1 34 ? -5.582 26.891 2.975 1 97 34 ILE B O 1
ATOM 1488 N N . ARG B 1 35 ? -3.91 27.844 4.117 1 97.94 35 ARG B N 1
ATOM 1489 C CA . ARG B 1 35 ? -3.553 26.609 4.793 1 97.94 35 ARG B CA 1
ATOM 1490 C C . ARG B 1 35 ? -4.723 26.078 5.617 1 97.94 35 ARG B C 1
ATOM 1492 O O . ARG B 1 35 ? -5.023 24.875 5.578 1 97.94 35 ARG B O 1
ATOM 1499 N N . ARG B 1 36 ? -5.371 27 6.289 1 97.88 36 ARG B N 1
ATOM 1500 C CA . ARG B 1 36 ? -6.523 26.656 7.109 1 97.88 36 ARG B CA 1
ATOM 1501 C C . ARG B 1 36 ? -7.66 26.094 6.25 1 97.88 36 ARG B C 1
ATOM 1503 O O . ARG B 1 36 ? -8.32 25.125 6.629 1 97.88 36 ARG B O 1
ATOM 1510 N N . LYS B 1 37 ? -7.848 26.734 5.172 1 97.62 37 LYS B N 1
ATOM 1511 C CA . LYS B 1 37 ? -8.93 26.312 4.289 1 97.62 37 LYS B CA 1
ATOM 1512 C C . LYS B 1 37 ? -8.656 24.922 3.717 1 97.62 37 LYS B C 1
ATOM 1514 O O . LYS B 1 37 ? -9.562 24.094 3.617 1 97.62 37 LYS B O 1
ATOM 1519 N N . VAL B 1 38 ? -7.445 24.656 3.291 1 97.81 38 VAL B N 1
ATOM 1520 C CA . VAL B 1 38 ? -7.078 23.344 2.783 1 97.81 38 VAL B CA 1
ATOM 1521 C C . VAL B 1 38 ? -7.32 22.281 3.861 1 97.81 38 VAL B C 1
ATOM 1523 O O . VAL B 1 38 ? -7.906 21.234 3.588 1 97.81 38 VAL B O 1
ATOM 1526 N N . LEU B 1 39 ? -6.898 22.578 5.02 1 97.75 39 LEU B N 1
ATOM 1527 C CA . LEU B 1 39 ? -7.129 21.672 6.133 1 97.75 39 LEU B CA 1
ATOM 1528 C C . LEU B 1 39 ? -8.625 21.453 6.359 1 97.75 39 LEU B C 1
ATOM 1530 O O . LEU B 1 39 ? -9.07 20.328 6.547 1 97.75 39 LEU B O 1
ATOM 1534 N N . GLU B 1 40 ? -9.336 22.531 6.332 1 97.5 40 GLU B N 1
ATOM 1535 C CA . GLU B 1 40 ? -10.781 22.469 6.531 1 97.5 40 GLU B CA 1
ATOM 1536 C C . GLU B 1 40 ? -11.445 21.578 5.484 1 97.5 40 GLU B C 1
ATOM 1538 O O . GLU B 1 40 ? -12.32 20.781 5.812 1 97.5 40 GLU B O 1
ATOM 1543 N N . LEU B 1 41 ? -11.078 21.75 4.293 1 96.69 41 LEU B N 1
ATOM 1544 C CA . LEU B 1 41 ? -11.641 20.953 3.211 1 96.69 41 LEU B CA 1
ATOM 1545 C C . LEU B 1 41 ? -11.375 19.469 3.439 1 96.69 41 LEU B C 1
ATOM 1547 O O . LEU B 1 41 ? -12.266 18.641 3.266 1 96.69 41 LEU B O 1
ATOM 1551 N N . LEU B 1 42 ? -10.156 19.141 3.824 1 96.06 42 LEU B N 1
ATOM 1552 C CA . LEU B 1 42 ? -9.82 17.75 4.105 1 96.06 42 LEU B CA 1
ATOM 1553 C C . LEU B 1 42 ? -10.648 17.203 5.266 1 96.06 42 LEU B C 1
ATOM 1555 O O . LEU B 1 42 ? -11.133 16.078 5.215 1 96.06 42 LEU B O 1
ATOM 1559 N N . LEU B 1 43 ? -10.797 18 6.289 1 94.75 43 LEU B N 1
ATOM 1560 C CA . LEU B 1 43 ? -11.531 17.578 7.48 1 94.75 43 LEU B CA 1
ATOM 1561 C C . LEU B 1 43 ? -13.016 17.391 7.16 1 94.75 43 LEU B C 1
ATOM 1563 O O . LEU B 1 43 ? -13.633 16.422 7.617 1 94.75 43 LEU B O 1
ATOM 1567 N N . THR B 1 44 ? -13.531 18.266 6.402 1 94.06 44 THR B N 1
ATOM 1568 C CA . THR B 1 44 ? -14.953 18.266 6.109 1 94.06 44 THR B CA 1
ATOM 1569 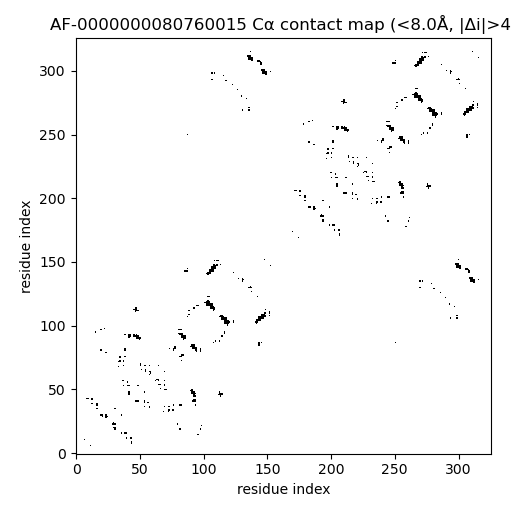C C . THR B 1 44 ? -15.32 17.094 5.199 1 94.06 44 THR B C 1
ATOM 1571 O O . THR B 1 44 ? -16.391 16.484 5.359 1 94.06 44 THR B O 1
ATOM 1574 N N . HIS B 1 45 ? -14.539 16.797 4.25 1 90.69 45 HIS B N 1
ATOM 1575 C CA . HIS B 1 45 ? -14.82 15.711 3.318 1 90.69 45 HIS B CA 1
ATOM 1576 C C . HIS B 1 45 ? -14.781 14.352 4.02 1 90.69 45 HIS B C 1
ATOM 1578 O O . HIS B 1 45 ? -15.508 13.438 3.643 1 90.69 45 HIS B O 1
ATOM 1584 N N . GLY B 1 46 ? -13.891 14.188 4.992 1 86.44 46 GLY B N 1
ATOM 1585 C CA . GLY B 1 46 ? -13.867 12.984 5.809 1 86.44 46 GLY B CA 1
ATOM 1586 C C . GLY B 1 46 ? -13.18 11.82 5.129 1 86.44 46 GLY B C 1
ATOM 1587 O O . GLY B 1 46 ? -13.203 10.695 5.633 1 86.44 46 GLY B O 1
ATOM 1588 N N . ARG B 1 47 ? -12.781 11.953 3.941 1 90.5 47 ARG B N 1
ATOM 1589 C CA . ARG B 1 47 ? -11.969 10.984 3.213 1 90.5 47 ARG B CA 1
ATOM 1590 C C . ARG B 1 47 ? -10.781 11.664 2.543 1 90.5 47 ARG B C 1
ATOM 1592 O O . ARG B 1 47 ? -10.656 12.891 2.576 1 90.5 47 ARG B O 1
ATOM 1599 N N . SER B 1 48 ? -9.906 10.82 2.016 1 95.25 48 SER B N 1
ATOM 1600 C CA . SER B 1 48 ? -8.734 11.367 1.35 1 95.25 48 SER B CA 1
ATOM 1601 C C . SER B 1 48 ? -9.109 12.062 0.042 1 95.25 48 SER B C 1
ATOM 1603 O O . SER B 1 48 ? -10.078 11.672 -0.612 1 95.25 48 SER B O 1
ATOM 1605 N N . LEU B 1 49 ? -8.391 13.148 -0.271 1 96 49 LEU B N 1
ATOM 1606 C CA . LEU B 1 49 ? -8.617 13.891 -1.504 1 96 49 LEU B CA 1
ATOM 1607 C C . LEU B 1 49 ? -7.344 13.977 -2.336 1 96 49 LEU B C 1
ATOM 1609 O O . LEU B 1 49 ? -6.25 14.148 -1.791 1 96 49 LEU B O 1
ATOM 1613 N N . LYS B 1 50 ? -7.539 13.852 -3.59 1 95.62 50 LYS B N 1
ATOM 1614 C CA . LYS B 1 50 ? -6.441 14.117 -4.516 1 95.62 50 LYS B CA 1
ATOM 1615 C C . LYS B 1 50 ? -6.219 15.617 -4.684 1 95.62 50 LYS B C 1
ATOM 1617 O O . LYS B 1 50 ? -7.102 16.422 -4.379 1 95.62 50 LYS B O 1
ATOM 1622 N N . ALA B 1 51 ? -4.98 15.922 -5.164 1 95.25 51 ALA B N 1
ATOM 1623 C CA . ALA B 1 51 ? -4.621 17.328 -5.2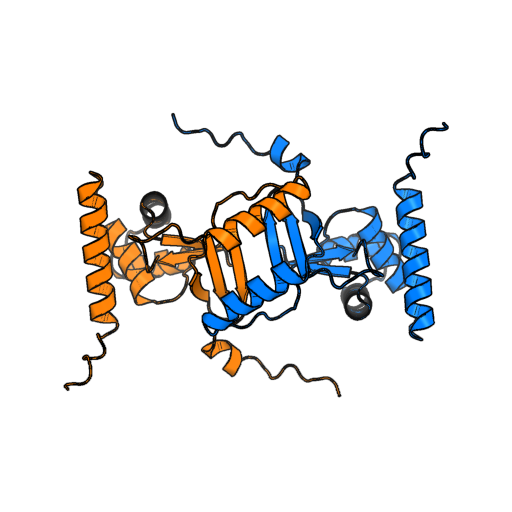97 1 95.25 51 ALA B CA 1
ATOM 1624 C C . ALA B 1 51 ? -5.586 18.062 -6.227 1 95.25 51 ALA B C 1
ATOM 1626 O O . ALA B 1 51 ? -5.992 19.188 -5.945 1 95.25 51 ALA B O 1
ATOM 1627 N N . TYR B 1 52 ? -5.965 17.422 -7.273 1 95.69 52 TYR B N 1
ATOM 1628 C CA . TYR B 1 52 ? -6.848 18.094 -8.219 1 95.69 52 TYR B CA 1
ATOM 1629 C C . TYR B 1 52 ? -8.242 18.281 -7.629 1 95.69 52 TYR B C 1
ATOM 1631 O O . TYR B 1 52 ? -8.922 19.25 -7.93 1 95.69 52 TYR B O 1
ATOM 1639 N N . GLU B 1 53 ? -8.695 17.406 -6.859 1 95.94 53 GLU B N 1
ATOM 1640 C CA . GLU B 1 53 ? -9.961 17.578 -6.145 1 95.94 53 GLU B CA 1
ATOM 1641 C C . GLU B 1 53 ? -9.891 18.734 -5.164 1 95.94 53 GLU B C 1
ATOM 1643 O O . GLU B 1 53 ? -10.836 19.531 -5.059 1 95.94 53 GLU B O 1
ATOM 1648 N N . LEU B 1 54 ? -8.797 18.766 -4.426 1 96.88 54 LEU B N 1
ATOM 1649 C CA . LEU B 1 54 ? -8.594 19.875 -3.488 1 96.88 54 LEU B CA 1
ATOM 1650 C C . LEU B 1 54 ? -8.562 21.203 -4.219 1 96.88 54 LEU B C 1
ATOM 1652 O O . LEU B 1 54 ? -9.156 22.188 -3.756 1 96.88 54 LEU B O 1
ATOM 1656 N N . LEU B 1 55 ? -7.832 21.219 -5.344 1 97.62 55 LEU B N 1
ATOM 1657 C CA . LEU B 1 55 ? -7.746 22.438 -6.129 1 97.62 55 LEU B CA 1
ATOM 1658 C C . LEU B 1 55 ? -9.125 22.906 -6.582 1 97.62 55 LEU B C 1
AT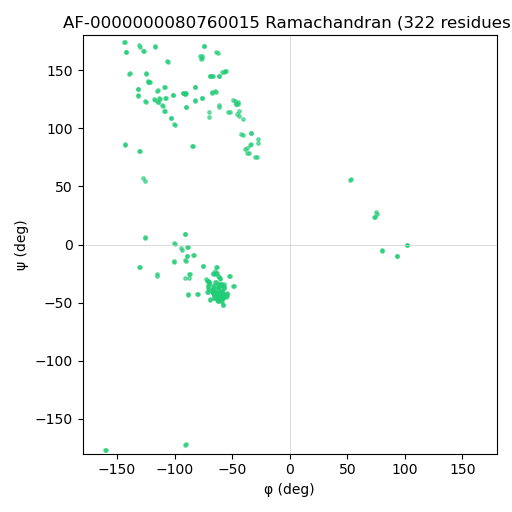OM 1660 O O . LEU B 1 55 ? -9.461 24.078 -6.477 1 97.62 55 LEU B O 1
ATOM 1664 N N . ASP B 1 56 ? -9.891 21.969 -7.039 1 97.38 56 ASP B N 1
ATOM 1665 C CA . ASP B 1 56 ? -11.25 22.281 -7.473 1 97.38 56 ASP B CA 1
ATOM 1666 C C . ASP B 1 56 ? -12.078 22.844 -6.316 1 97.38 56 ASP B C 1
ATOM 1668 O O . ASP B 1 56 ? -12.789 23.844 -6.477 1 97.38 56 ASP B O 1
ATOM 1672 N N . ALA B 1 57 ? -11.977 22.219 -5.219 1 96 57 ALA B N 1
ATOM 1673 C CA . ALA B 1 57 ? -12.711 22.688 -4.039 1 96 57 ALA B CA 1
ATOM 1674 C C . ALA B 1 57 ? -12.227 24.062 -3.602 1 96 57 ALA B C 1
ATOM 1676 O O . ALA B 1 57 ? -13.031 24.922 -3.211 1 96 57 ALA B O 1
ATOM 1677 N N . MET B 1 58 ? -10.914 24.266 -3.645 1 96.31 58 MET B N 1
ATOM 1678 C CA . MET B 1 58 ? -10.32 25.547 -3.256 1 96.31 58 MET B CA 1
ATOM 1679 C C . MET B 1 58 ? -10.805 26.672 -4.164 1 96.31 58 MET B C 1
ATOM 1681 O O . MET B 1 58 ? -11.023 27.797 -3.705 1 96.31 58 MET B O 1
ATOM 1685 N N . ARG B 1 59 ? -10.961 26.375 -5.402 1 96.44 59 ARG B N 1
ATOM 1686 C CA . ARG B 1 59 ? -11.352 27.391 -6.383 1 96.44 59 ARG B CA 1
ATOM 1687 C C . ARG B 1 59 ? -12.75 27.906 -6.094 1 96.44 59 ARG B C 1
ATOM 1689 O O . ARG B 1 59 ? -13.094 29.031 -6.492 1 96.44 59 ARG B O 1
ATOM 1696 N N . ALA B 1 60 ? -13.484 27.156 -5.434 1 94.12 60 ALA B N 1
ATOM 1697 C CA . ALA B 1 60 ? -14.828 27.594 -5.055 1 94.12 60 ALA B CA 1
ATOM 1698 C C . ALA B 1 60 ? -14.766 28.75 -4.066 1 94.12 60 ALA B C 1
ATOM 1700 O O . ALA B 1 60 ? -15.656 29.609 -4.043 1 94.12 60 ALA B O 1
ATOM 1701 N N . VAL B 1 61 ? -13.773 28.891 -3.35 1 91.5 61 VAL B N 1
ATOM 1702 C CA . VAL B 1 61 ? -13.656 29.922 -2.324 1 91.5 61 VAL B CA 1
ATOM 1703 C C . VAL B 1 61 ? -12.531 30.891 -2.691 1 91.5 61 VAL B C 1
ATOM 1705 O O . VAL B 1 61 ? -12.523 32.031 -2.24 1 91.5 61 VAL B O 1
ATOM 1708 N N . HIS B 1 62 ? -11.578 30.391 -3.471 1 93.69 62 HIS B N 1
ATOM 1709 C CA . HIS B 1 62 ? -10.461 31.172 -3.988 1 93.69 62 HIS B CA 1
ATOM 1710 C C . HIS B 1 62 ? -10.297 30.969 -5.492 1 93.69 62 HIS B C 1
ATOM 1712 O O . HIS B 1 62 ? -9.43 30.203 -5.93 1 93.69 62 HIS B O 1
ATOM 1718 N N . PRO B 1 63 ? -11.07 31.625 -6.312 1 93.25 63 PRO B N 1
ATOM 1719 C CA . PRO B 1 63 ? -11.117 31.406 -7.758 1 93.25 63 PRO B CA 1
ATOM 1720 C C . PRO B 1 63 ? -9.734 31.469 -8.406 1 93.25 63 PRO B C 1
ATOM 1722 O O . PRO B 1 63 ? -9.492 30.797 -9.414 1 93.25 63 PRO B O 1
ATOM 1725 N N . GLY B 1 64 ? -8.773 32.125 -7.961 1 93.31 64 GLY B N 1
ATOM 1726 C CA . GLY B 1 64 ? -7.457 32.25 -8.562 1 93.31 64 GLY B CA 1
ATOM 1727 C C . GLY B 1 64 ? -6.48 31.188 -8.055 1 93.31 64 GLY B C 1
ATOM 1728 O O . GLY B 1 64 ? -5.293 31.234 -8.391 1 93.31 64 GLY B O 1
ATOM 1729 N N . ALA B 1 65 ? -7.055 30.297 -7.344 1 95.81 65 ALA B N 1
ATOM 1730 C CA . ALA B 1 65 ? -6.164 29.281 -6.797 1 95.81 65 ALA B CA 1
ATOM 1731 C C . ALA B 1 65 ? -5.539 28.453 -7.91 1 95.81 65 ALA B C 1
ATOM 1733 O O . ALA B 1 65 ? -6.223 28.047 -8.852 1 95.81 65 ALA B O 1
ATOM 1734 N N . ALA B 1 66 ? -4.25 28.25 -7.895 1 97.38 66 ALA B N 1
ATOM 1735 C CA . ALA B 1 66 ? -3.473 27.438 -8.82 1 97.38 66 ALA B CA 1
ATOM 1736 C C . ALA B 1 66 ? -2.811 26.266 -8.094 1 97.38 66 ALA B C 1
ATOM 1738 O O . ALA B 1 66 ? -2.809 26.219 -6.863 1 97.38 66 ALA B O 1
ATOM 1739 N N . PRO B 1 67 ? -2.264 25.391 -8.852 1 97.06 67 PRO B N 1
ATOM 1740 C CA . PRO B 1 67 ? -1.686 24.188 -8.227 1 97.06 67 PRO B CA 1
ATOM 1741 C C . PRO B 1 67 ? -0.667 24.531 -7.145 1 97.06 67 PRO B C 1
ATOM 1743 O O . PRO B 1 67 ? -0.722 23.969 -6.043 1 97.06 67 PRO B O 1
ATOM 1746 N N . PRO B 1 68 ? 0.2 25.484 -7.312 1 96.75 68 PRO B N 1
ATOM 1747 C CA . PRO B 1 68 ? 1.146 25.797 -6.238 1 96.75 68 PRO B CA 1
ATOM 1748 C C . PRO B 1 68 ? 0.454 26.234 -4.949 1 96.75 68 PRO B C 1
ATOM 1750 O O . PRO B 1 68 ? 0.979 26.016 -3.855 1 96.75 68 PRO B O 1
ATOM 1753 N N . THR B 1 69 ? -0.728 26.859 -5.023 1 96.06 69 THR B N 1
ATOM 1754 C CA . THR B 1 69 ? -1.505 27.266 -3.859 1 96.06 69 THR B CA 1
ATOM 1755 C C . THR B 1 69 ? -1.805 26.078 -2.957 1 96.06 69 THR B C 1
ATOM 1757 O O . THR B 1 69 ? -1.581 26.141 -1.747 1 96.06 69 THR B O 1
ATOM 1760 N N . VAL B 1 70 ? -2.186 24.984 -3.559 1 97.12 70 VAL B N 1
ATOM 1761 C CA . VAL B 1 70 ? -2.604 23.797 -2.826 1 97.12 70 VAL B CA 1
ATOM 1762 C C . VAL B 1 70 ? -1.373 23.031 -2.355 1 97.12 70 VAL B C 1
ATOM 1764 O O . VAL B 1 70 ? -1.295 22.625 -1.193 1 97.12 70 VAL B O 1
ATOM 1767 N N . TYR B 1 71 ? -0.433 22.938 -3.217 1 97.69 71 TYR B N 1
ATOM 1768 C CA . TYR B 1 71 ? 0.707 22.078 -2.887 1 97.69 71 TYR B CA 1
ATOM 1769 C C . TYR B 1 71 ? 1.557 22.719 -1.79 1 97.69 71 TYR B C 1
ATOM 1771 O O . TYR B 1 71 ? 2.119 22.016 -0.949 1 97.69 71 TYR B O 1
ATOM 1779 N N . ARG B 1 72 ? 1.677 23.969 -1.795 1 97.44 72 ARG B N 1
ATOM 1780 C CA . ARG B 1 72 ? 2.404 24.641 -0.727 1 97.44 72 ARG B CA 1
ATOM 1781 C C . ARG B 1 72 ? 1.692 24.484 0.611 1 97.44 72 ARG B C 1
ATOM 1783 O O . ARG B 1 72 ? 2.338 24.281 1.643 1 97.44 72 ARG B O 1
ATOM 1790 N N . ALA B 1 73 ? 0.411 24.625 0.534 1 98.06 73 ALA B N 1
ATOM 1791 C CA . ALA B 1 73 ? -0.366 24.391 1.75 1 98.06 73 ALA B CA 1
ATOM 1792 C C . ALA B 1 73 ? -0.211 22.969 2.244 1 98.06 73 ALA B C 1
ATOM 1794 O O . ALA B 1 73 ? -0.005 22.734 3.438 1 98.06 73 ALA B O 1
ATOM 1795 N N . LEU B 1 74 ? -0.287 22.047 1.343 1 97.75 74 LEU B N 1
ATOM 1796 C CA . LEU B 1 74 ? -0.146 20.641 1.684 1 97.75 74 LEU B CA 1
ATOM 1797 C C . LEU B 1 74 ? 1.218 20.359 2.307 1 97.75 74 LEU B C 1
ATOM 1799 O O . LEU B 1 74 ? 1.312 19.688 3.326 1 97.75 74 LEU B O 1
ATOM 1803 N N . ASP B 1 75 ? 2.23 20.922 1.728 1 97.19 75 ASP B N 1
ATOM 1804 C CA . ASP B 1 75 ? 3.58 20.75 2.254 1 97.19 75 ASP B CA 1
ATOM 1805 C C . ASP B 1 75 ? 3.68 21.25 3.693 1 97.19 75 ASP B C 1
ATOM 1807 O O . ASP B 1 75 ? 4.215 20.562 4.562 1 97.19 75 ASP B O 1
ATOM 1811 N N . PHE B 1 76 ? 3.195 22.422 3.885 1 97.75 76 PHE B N 1
ATOM 1812 C CA . PHE B 1 76 ? 3.219 23.016 5.219 1 97.75 76 PHE B CA 1
ATOM 1813 C C . PHE B 1 76 ? 2.475 22.125 6.215 1 97.75 76 PHE B C 1
ATOM 1815 O O . PHE B 1 76 ? 2.996 21.828 7.289 1 97.75 76 PHE B O 1
ATOM 1822 N N . LEU B 1 77 ? 1.249 21.781 5.855 1 97.38 77 LEU B N 1
ATOM 1823 C CA . LEU B 1 77 ? 0.397 21 6.75 1 97.38 77 LEU B CA 1
ATOM 1824 C C . LEU B 1 77 ? 1.017 19.641 7.051 1 97.38 77 LEU B C 1
ATOM 1826 O O . LEU B 1 77 ? 0.881 19.125 8.156 1 97.38 77 LEU B O 1
ATOM 1830 N N . MET B 1 78 ? 1.652 19.062 6.074 1 93.69 78 MET B N 1
ATOM 1831 C CA . MET B 1 78 ? 2.369 17.812 6.273 1 93.69 78 MET B CA 1
ATOM 1832 C C . MET B 1 78 ? 3.51 17.984 7.27 1 93.69 78 MET B C 1
ATOM 1834 O O . MET B 1 78 ? 3.658 17.188 8.195 1 93.69 78 MET B O 1
ATOM 1838 N N . ASP B 1 79 ? 4.266 19 7.078 1 93.25 79 ASP B N 1
ATOM 1839 C CA . ASP B 1 79 ? 5.391 19.312 7.961 1 93.25 79 ASP B CA 1
ATOM 1840 C C . ASP B 1 79 ? 4.926 19.484 9.406 1 93.25 79 ASP B C 1
ATOM 1842 O O . ASP B 1 79 ? 5.637 19.109 10.344 1 93.25 79 ASP B O 1
ATOM 1846 N N . GLU B 1 80 ? 3.779 20 9.523 1 93.81 80 GLU B N 1
ATOM 1847 C CA . GLU B 1 80 ? 3.262 20.297 10.859 1 93.81 80 GLU B CA 1
ATOM 1848 C C . GLU B 1 80 ? 2.512 19.109 11.438 1 93.81 80 GLU B C 1
ATOM 1850 O O . GLU B 1 80 ? 1.992 19.172 12.555 1 93.81 80 GLU B O 1
ATOM 1855 N N . GLY B 1 81 ? 2.398 18.094 10.734 1 91.38 81 GLY B N 1
ATOM 1856 C CA . GLY B 1 81 ? 1.771 16.891 11.219 1 91.38 81 GLY B CA 1
ATOM 1857 C C . GLY B 1 81 ? 0.259 16.969 11.273 1 91.38 81 GLY B C 1
ATOM 1858 O O . GLY B 1 81 ? -0.38 16.297 12.078 1 91.38 81 GLY B O 1
ATOM 1859 N N . LEU B 1 82 ? -0.315 17.797 10.445 1 94.81 82 LEU B N 1
ATOM 1860 C CA . LEU B 1 82 ? -1.751 18.047 10.5 1 94.81 82 LEU B CA 1
ATOM 1861 C C . LEU B 1 82 ? -2.486 17.25 9.43 1 94.81 82 LEU B C 1
ATOM 1863 O O . LEU B 1 82 ? -3.711 17.109 9.492 1 94.81 82 LEU B O 1
ATOM 1867 N N . ILE B 1 83 ? -1.738 16.719 8.461 1 94.94 83 ILE B N 1
ATOM 1868 C CA . ILE B 1 83 ? -2.316 15.891 7.414 1 94.94 83 ILE B CA 1
ATOM 1869 C C . ILE B 1 83 ? -1.355 14.75 7.074 1 94.94 83 ILE B C 1
ATOM 1871 O O . ILE B 1 83 ? -0.204 14.75 7.516 1 94.94 83 ILE B O 1
ATOM 1875 N N . HIS B 1 84 ? -1.85 13.766 6.363 1 92.75 84 HIS B N 1
ATOM 1876 C CA . HIS B 1 84 ? -1.059 12.648 5.867 1 92.75 84 HIS B CA 1
ATOM 1877 C C . HIS B 1 84 ? -1.143 12.547 4.348 1 92.75 84 HIS B C 1
ATOM 1879 O O . HIS B 1 84 ? -2.213 12.742 3.766 1 92.75 84 HIS B O 1
ATOM 1885 N N . ARG B 1 85 ? 0.01 12.25 3.775 1 91.69 85 ARG B N 1
ATOM 1886 C CA . ARG B 1 85 ? 0.009 11.844 2.377 1 91.69 85 ARG B CA 1
ATOM 1887 C C . ARG B 1 85 ? -0.122 10.328 2.252 1 91.69 85 ARG B C 1
ATOM 1889 O O . ARG B 1 85 ? 0.577 9.578 2.939 1 91.69 85 ARG B O 1
ATOM 1896 N N . LEU B 1 86 ? -1.042 9.906 1.446 1 89.94 86 LEU B N 1
ATOM 1897 C CA . LEU B 1 86 ? -1.243 8.484 1.182 1 89.94 86 LEU B CA 1
ATOM 1898 C C . LEU B 1 86 ? -0.668 8.094 -0.177 1 89.94 86 LEU B C 1
ATOM 1900 O O . LEU B 1 86 ? -1.253 8.414 -1.216 1 89.94 86 LEU B O 1
ATOM 1904 N N . ASP B 1 87 ? 0.358 7.395 -0.153 1 83.44 87 ASP B N 1
ATOM 1905 C CA . ASP B 1 87 ? 1.001 6.98 -1.396 1 83.44 87 ASP B CA 1
ATOM 1906 C C . ASP B 1 87 ? 0.168 5.926 -2.121 1 83.44 87 ASP B C 1
ATOM 1908 O O . ASP B 1 87 ? 0.148 5.883 -3.354 1 83.44 87 ASP B O 1
ATOM 1912 N N . ALA B 1 88 ? -0.565 5.102 -1.325 1 76.81 88 ALA B N 1
ATOM 1913 C CA . ALA B 1 88 ? -1.338 3.992 -1.874 1 76.81 88 ALA B CA 1
ATOM 1914 C C . ALA B 1 88 ? -2.377 4.488 -2.877 1 76.81 88 ALA B C 1
ATOM 1916 O O . ALA B 1 88 ? -2.643 3.828 -3.883 1 76.81 88 ALA B O 1
ATOM 1917 N N . VAL B 1 89 ? -2.934 5.664 -2.641 1 82.25 89 VAL B N 1
ATOM 1918 C CA . VAL B 1 89 ? -3.996 6.156 -3.512 1 82.25 89 VAL B CA 1
ATOM 1919 C C . VAL B 1 89 ? -3.627 7.543 -4.043 1 82.25 89 VAL B C 1
ATOM 1921 O O . VAL B 1 89 ? -4.43 8.188 -4.719 1 82.25 89 VAL B O 1
ATOM 1924 N N . ASN B 1 90 ? -2.35 8.008 -3.717 1 87.44 90 ASN B N 1
ATOM 1925 C CA . ASN B 1 90 ? -1.877 9.328 -4.133 1 87.44 90 ASN B CA 1
ATOM 1926 C C . ASN B 1 90 ? -2.85 10.43 -3.721 1 87.44 90 ASN B C 1
ATOM 1928 O O . ASN B 1 90 ? -3.311 11.203 -4.562 1 87.44 90 ASN B O 1
ATOM 1932 N N . ALA B 1 91 ? -3.117 10.477 -2.502 1 94.06 91 ALA B N 1
ATOM 1933 C CA . ALA B 1 91 ? -4.094 11.398 -1.931 1 94.06 91 ALA B CA 1
ATOM 1934 C C . ALA B 1 91 ? -3.641 11.898 -0.56 1 94.06 91 ALA B C 1
ATOM 1936 O O . ALA B 1 91 ? -2.572 11.516 -0.076 1 94.06 91 ALA B O 1
ATOM 1937 N N . TRP B 1 92 ? -4.438 12.844 -0.013 1 95.75 92 TRP B N 1
ATOM 1938 C CA . TRP B 1 92 ? -4.156 13.422 1.297 1 95.75 92 TRP B CA 1
ATOM 1939 C C . TRP B 1 92 ? -5.355 13.281 2.225 1 95.75 92 TRP B C 1
ATOM 1941 O O . TRP B 1 92 ? -6.504 13.352 1.779 1 95.75 92 TRP B O 1
ATOM 1951 N N . THR B 1 93 ? -5.086 13.133 3.492 1 94.62 93 THR B N 1
ATOM 1952 C CA . THR B 1 93 ? -6.129 13.062 4.512 1 94.62 93 THR B CA 1
ATOM 1953 C C . THR B 1 93 ? -5.719 13.852 5.754 1 94.62 93 THR B C 1
ATOM 1955 O O . THR B 1 93 ? -4.527 13.992 6.039 1 94.62 93 THR B O 1
ATOM 1958 N N . ALA B 1 94 ? -6.742 14.414 6.375 1 94.31 94 ALA B N 1
ATOM 1959 C CA . ALA B 1 94 ? -6.461 15.102 7.633 1 94.31 94 ALA B CA 1
ATOM 1960 C C . ALA B 1 94 ? -6.035 14.109 8.711 1 94.31 94 ALA B C 1
ATOM 1962 O O . ALA B 1 94 ? -6.523 12.977 8.75 1 94.31 94 ALA B O 1
ATOM 1963 N N . CYS B 1 95 ? -5.188 14.531 9.508 1 92.25 95 CYS B N 1
ATOM 1964 C CA . CYS B 1 95 ? -4.84 13.781 10.703 1 92.25 95 CYS B CA 1
ATOM 1965 C C . CYS B 1 95 ? -5.852 14.031 11.82 1 92.25 95 CYS B C 1
ATOM 1967 O O . CYS B 1 95 ? -6.07 15.172 12.219 1 92.25 95 CYS B O 1
ATOM 1969 N N . HIS B 1 96 ? -6.445 13.047 12.352 1 85.38 96 HIS B N 1
ATOM 1970 C CA . HIS B 1 96 ? -7.492 13.234 13.352 1 85.38 96 HIS B CA 1
ATOM 1971 C C . HIS B 1 96 ? -6.91 13.25 14.758 1 85.38 96 HIS B C 1
ATOM 1973 O O . HIS B 1 96 ? -7.598 13.617 15.719 1 85.38 96 HIS B O 1
ATOM 1979 N N . ASP B 1 97 ? -5.727 12.859 14.875 1 83 97 ASP B N 1
ATOM 1980 C CA . ASP B 1 97 ? -5.043 12.898 16.172 1 83 97 ASP B CA 1
ATOM 1981 C C . ASP B 1 97 ? -3.709 13.633 16.062 1 83 97 ASP B C 1
ATOM 1983 O O . ASP B 1 97 ? -2.668 13.102 16.453 1 83 97 ASP B O 1
ATOM 1987 N N . ALA B 1 98 ? -3.73 14.914 15.602 1 79.5 98 ALA B N 1
ATOM 1988 C CA . ALA B 1 98 ? -2.545 15.711 15.297 1 79.5 98 ALA B CA 1
ATOM 1989 C C . ALA B 1 98 ? -1.729 15.977 16.562 1 79.5 98 ALA B C 1
ATOM 1991 O O . ALA B 1 98 ? -0.511 16.156 16.484 1 79.5 98 ALA B O 1
ATOM 1992 N N . ALA B 1 99 ? -2.377 15.953 17.688 1 73.56 99 ALA B N 1
ATOM 1993 C CA . ALA B 1 99 ? -1.674 16.25 18.938 1 73.56 99 ALA B CA 1
ATOM 1994 C C . ALA B 1 99 ? -1.181 14.969 19.609 1 73.56 99 ALA B C 1
ATOM 1996 O O . ALA B 1 99 ? -0.511 15.016 20.641 1 73.56 99 ALA B O 1
ATOM 1997 N N . GLY B 1 100 ? -1.554 13.844 19.016 1 69.56 100 GLY B N 1
ATOM 1998 C CA . GLY B 1 100 ? -1.239 12.57 19.641 1 69.56 100 GLY B CA 1
ATOM 1999 C C . GLY B 1 100 ? 0.098 12 19.203 1 69.56 100 GLY B C 1
ATOM 2000 O O . GLY B 1 100 ? 0.947 12.727 18.688 1 69.56 100 GLY B O 1
ATOM 2001 N N . ALA B 1 101 ? 0.301 10.797 19.625 1 67.56 101 ALA B N 1
ATOM 2002 C CA . ALA B 1 101 ? 1.495 10.047 19.234 1 67.56 101 ALA B CA 1
ATOM 2003 C C . ALA B 1 101 ? 1.552 9.844 17.734 1 67.56 101 ALA B C 1
ATOM 2005 O O . ALA B 1 101 ? 0.519 9.859 17.047 1 67.56 101 ALA B O 1
ATOM 2006 N N . PRO B 1 102 ? 2.777 9.875 17.203 1 64.44 102 PRO B N 1
ATOM 2007 C CA . PRO B 1 102 ? 2.908 9.594 15.773 1 64.44 102 PRO B CA 1
ATOM 2008 C C . PRO B 1 102 ? 2.121 8.359 15.336 1 64.44 102 PRO B C 1
ATOM 2010 O O . PRO B 1 102 ? 2.082 7.359 16.062 1 64.44 102 PRO B O 1
ATOM 2013 N N . HIS B 1 103 ? 1.139 8.602 14.328 1 66.62 103 HIS B N 1
ATOM 2014 C CA . HIS B 1 103 ? 0.377 7.512 13.734 1 66.62 103 HIS B CA 1
ATOM 2015 C C . HIS B 1 103 ? 1.263 6.641 12.844 1 66.62 103 HIS B C 1
ATOM 2017 O O . HIS B 1 103 ? 1.788 7.113 11.836 1 66.62 103 HIS B O 1
ATOM 2023 N N . ASP B 1 104 ? 1.406 5.465 13.297 1 75.56 104 ASP B N 1
ATOM 2024 C CA . ASP B 1 104 ? 2.387 4.59 12.656 1 75.56 104 ASP B CA 1
ATOM 2025 C C . ASP B 1 104 ? 1.751 3.785 11.531 1 75.56 104 ASP B C 1
ATOM 2027 O O . ASP B 1 104 ? 2.41 3.477 10.531 1 75.56 104 ASP B O 1
ATOM 2031 N N . LEU B 1 105 ? 0.368 3.533 11.719 1 88.06 105 LEU B N 1
ATOM 2032 C CA . LEU B 1 105 ? -0.321 2.736 10.711 1 88.06 105 LEU B CA 1
ATOM 2033 C C . LEU B 1 105 ? -1.537 3.479 10.172 1 88.06 105 LEU B C 1
ATOM 2035 O O . LEU B 1 105 ? -2.357 3.98 10.945 1 88.06 105 LEU B O 1
ATOM 2039 N N . LEU B 1 106 ? -1.566 3.656 8.953 1 91.69 106 LEU B N 1
ATOM 2040 C CA . LEU B 1 106 ? -2.729 4.223 8.273 1 91.69 106 LEU B CA 1
ATOM 2041 C C . LEU B 1 106 ? -3.449 3.162 7.449 1 91.69 106 LEU B C 1
ATOM 2043 O O . LEU B 1 106 ? -2.879 2.605 6.508 1 91.69 106 LEU B O 1
ATOM 2047 N N . VAL B 1 107 ? -4.68 2.84 7.828 1 92.75 107 VAL B N 1
ATOM 2048 C CA . VAL B 1 107 ? -5.492 1.891 7.078 1 92.75 107 VAL B CA 1
ATOM 2049 C C . VAL B 1 107 ? -6.312 2.633 6.02 1 92.75 107 VAL B C 1
ATOM 2051 O O . VAL B 1 107 ? -7.141 3.48 6.355 1 92.75 107 VAL B O 1
ATOM 2054 N N . VAL B 1 108 ? -6.07 2.314 4.797 1 93 108 VAL B N 1
ATOM 2055 C CA . VAL B 1 108 ? -6.633 3.098 3.703 1 93 108 VAL B CA 1
ATOM 2056 C C . VAL B 1 108 ? -7.652 2.256 2.936 1 93 108 VAL B C 1
ATOM 2058 O O . VAL B 1 108 ? -7.316 1.195 2.404 1 93 108 VAL B O 1
ATOM 2061 N N . CYS B 1 109 ? -8.805 2.768 2.814 1 92.38 109 CYS B N 1
ATOM 2062 C CA . CYS B 1 109 ? -9.836 2.1 2.029 1 92.38 109 CYS B CA 1
ATOM 2063 C C . CYS B 1 109 ? -9.586 2.275 0.536 1 92.38 109 CYS B C 1
ATOM 2065 O O . CYS B 1 109 ? -9.57 3.398 0.032 1 92.38 109 CYS B O 1
ATOM 2067 N N . THR B 1 110 ? -9.547 1.195 -0.138 1 88.25 110 THR B N 1
ATOM 2068 C CA . THR B 1 110 ? -9.25 1.235 -1.566 1 88.25 110 THR B CA 1
ATOM 2069 C C . THR B 1 110 ? -10.516 1.533 -2.371 1 88.25 110 THR B C 1
ATOM 2071 O O . THR B 1 110 ? -10.438 1.842 -3.562 1 88.25 110 THR B O 1
ATOM 2074 N N . GLY B 1 111 ? -11.641 1.531 -1.791 1 88.31 111 GLY B N 1
ATOM 2075 C CA . GLY B 1 111 ? -12.898 1.806 -2.469 1 88.31 111 GLY B CA 1
ATOM 2076 C C . GLY B 1 111 ? -13.258 3.279 -2.49 1 88.31 111 GLY B C 1
ATOM 2077 O O . GLY B 1 111 ? -13.648 3.816 -3.529 1 88.31 111 GLY B O 1
ATOM 2078 N N . CYS B 1 112 ? -13.062 3.971 -1.349 1 90 112 CYS B N 1
ATOM 2079 C CA . CYS B 1 112 ? -13.578 5.332 -1.271 1 90 112 CYS B CA 1
ATOM 2080 C C . CYS B 1 112 ? -12.508 6.289 -0.762 1 90 112 CYS B C 1
ATOM 2082 O O . CYS B 1 112 ? -12.711 7.508 -0.75 1 90 112 CYS B O 1
ATOM 2084 N N . GLY B 1 113 ? -11.492 5.801 -0.117 1 91 113 GLY B N 1
ATOM 2085 C CA . GLY B 1 113 ? -10.398 6.645 0.335 1 91 113 GLY B CA 1
ATOM 2086 C C . GLY B 1 113 ? -10.469 6.965 1.817 1 91 113 GLY B C 1
ATOM 2087 O O . GLY B 1 113 ? -9.602 7.668 2.344 1 91 113 GLY B O 1
ATOM 2088 N N . ALA B 1 114 ? -11.453 6.5 2.549 1 92.12 114 ALA B N 1
ATOM 2089 C CA . ALA B 1 114 ? -11.5 6.688 3.998 1 92.12 114 ALA B CA 1
ATOM 2090 C C . ALA B 1 114 ? -10.242 6.141 4.664 1 92.12 114 ALA B C 1
ATOM 2092 O O . ALA B 1 114 ? -9.656 5.16 4.195 1 92.12 114 ALA B O 1
ATOM 2093 N N . VAL B 1 115 ? -9.867 6.762 5.766 1 93.56 115 VAL B N 1
ATOM 2094 C CA . VAL B 1 115 ? -8.625 6.375 6.426 1 93.56 115 VAL B CA 1
ATOM 2095 C C . VAL B 1 115 ? -8.867 6.188 7.922 1 93.56 115 VAL B C 1
ATOM 2097 O O . VAL B 1 115 ? -9.57 6.988 8.547 1 93.56 115 VAL B O 1
ATOM 2100 N N . ALA B 1 116 ? -8.414 5.199 8.461 1 92.69 116 ALA B N 1
ATOM 2101 C CA . ALA B 1 116 ? -8.32 5.016 9.906 1 92.69 116 ALA B CA 1
ATOM 2102 C C . ALA B 1 116 ? -6.871 5.086 10.383 1 92.69 116 ALA B C 1
ATOM 2104 O O . ALA B 1 116 ? -5.98 4.516 9.75 1 92.69 116 ALA B O 1
ATOM 2105 N N . GLU B 1 117 ? -6.641 5.789 11.453 1 90.62 117 GLU B N 1
ATOM 2106 C CA . GLU B 1 117 ? -5.309 5.922 12.031 1 90.62 117 GLU B CA 1
ATOM 2107 C C . GLU B 1 117 ? -5.145 5.012 13.25 1 90.62 117 GLU B C 1
ATOM 2109 O O . GLU B 1 117 ? -6.008 4.98 14.125 1 90.62 117 GLU B O 1
ATOM 2114 N N . ILE B 1 118 ? -4.09 4.266 13.219 1 89 118 ILE B N 1
ATOM 2115 C CA . ILE B 1 118 ? -3.777 3.395 14.352 1 89 118 ILE B CA 1
ATOM 2116 C C . ILE B 1 118 ? -2.445 3.811 14.969 1 89 118 ILE B C 1
ATOM 2118 O O . ILE B 1 118 ? -1.441 3.949 14.266 1 89 118 ILE B O 1
ATOM 2122 N N . SER B 1 119 ? -2.473 4.078 16.266 1 87.62 119 SER B N 1
ATOM 2123 C CA . SER B 1 119 ? -1.244 4.312 17.016 1 87.62 119 SER B CA 1
ATOM 2124 C C . SER B 1 119 ? -0.828 3.07 17.797 1 87.62 119 SER B C 1
ATOM 2126 O O . SER B 1 119 ? -1.483 2.693 18.766 1 87.62 119 SER B O 1
ATOM 2128 N N . ASP B 1 120 ? 0.09 2.408 17.344 1 87.31 120 ASP B N 1
ATOM 2129 C CA . ASP B 1 120 ? 0.68 1.225 17.969 1 87.31 120 ASP B CA 1
ATOM 2130 C C . ASP B 1 120 ? 2.189 1.181 17.734 1 87.31 120 ASP B C 1
ATOM 2132 O O . ASP B 1 120 ? 2.668 0.465 16.859 1 87.31 120 ASP B O 1
ATOM 2136 N N . PRO B 1 121 ? 2.887 1.869 18.641 1 85.38 121 PRO B N 1
ATOM 2137 C CA . PRO B 1 121 ? 4.332 1.988 18.438 1 85.38 121 PRO B CA 1
ATOM 2138 C C . PRO B 1 121 ? 5.047 0.64 18.469 1 85.38 121 PRO B C 1
ATOM 2140 O O . PRO B 1 121 ? 6.043 0.444 17.766 1 85.38 121 PRO B O 1
ATOM 2143 N N . ALA B 1 122 ? 4.559 -0.227 19.266 1 87.25 122 ALA B N 1
ATOM 2144 C CA . ALA B 1 122 ? 5.184 -1.544 19.359 1 87.25 122 ALA B CA 1
ATOM 2145 C C . ALA B 1 122 ? 5.035 -2.307 18.047 1 87.25 122 ALA B C 1
ATOM 2147 O O . ALA B 1 122 ? 5.996 -2.904 17.547 1 87.25 122 ALA B O 1
ATOM 2148 N N . MET B 1 123 ? 3.916 -2.271 17.484 1 86.5 123 MET B N 1
ATOM 2149 C CA . MET B 1 123 ? 3.664 -2.926 16.203 1 86.5 123 MET B CA 1
ATOM 2150 C C . MET B 1 123 ? 4.504 -2.299 15.094 1 86.5 123 MET B C 1
ATOM 2152 O O . MET B 1 123 ? 5.074 -3.008 14.266 1 86.5 123 MET B O 1
ATOM 2156 N N . SER B 1 124 ? 4.543 -1.057 15.133 1 86.81 124 SER B N 1
ATOM 2157 C CA . SER B 1 124 ? 5.312 -0.336 14.117 1 86.81 124 SER B CA 1
ATOM 2158 C C . SER B 1 124 ? 6.789 -0.699 14.188 1 86.81 124 SER B C 1
ATOM 2160 O O . SER B 1 124 ? 7.441 -0.875 13.156 1 86.81 124 SER B O 1
ATOM 2162 N N . ARG B 1 125 ? 7.258 -0.753 15.367 1 87.88 125 ARG B N 1
ATOM 2163 C CA . ARG B 1 125 ? 8.656 -1.115 15.547 1 87.88 125 ARG B CA 1
ATOM 2164 C C . ARG B 1 125 ? 8.93 -2.529 15.039 1 87.88 125 ARG B C 1
ATOM 2166 O O . ARG B 1 125 ? 9.93 -2.773 14.367 1 87.88 125 ARG B O 1
ATOM 2173 N N . LEU B 1 126 ? 8.055 -3.402 15.398 1 89.56 126 LEU B N 1
ATOM 2174 C CA . LEU B 1 126 ? 8.195 -4.785 14.961 1 89.56 126 LEU B CA 1
ATOM 2175 C C . LEU B 1 126 ? 8.172 -4.879 13.438 1 89.56 126 LEU B C 1
ATOM 2177 O O . LEU B 1 126 ? 8.992 -5.574 12.836 1 89.56 126 LEU B O 1
ATOM 2181 N N . LEU B 1 127 ? 7.281 -4.188 12.82 1 89.31 127 LEU B N 1
ATOM 2182 C CA . LEU B 1 127 ? 7.168 -4.172 11.367 1 89.31 127 LEU B CA 1
ATOM 2183 C C . LEU B 1 127 ? 8.43 -3.609 10.727 1 89.31 127 LEU B C 1
ATOM 2185 O O . LEU B 1 127 ? 8.953 -4.176 9.766 1 89.31 127 LEU B O 1
ATOM 2189 N N . ALA B 1 128 ? 8.914 -2.539 11.289 1 90 128 ALA B N 1
ATOM 2190 C CA . ALA B 1 128 ? 10.133 -1.916 10.781 1 90 128 ALA B CA 1
ATOM 2191 C C . ALA B 1 128 ? 11.32 -2.875 10.875 1 90 128 ALA B C 1
ATOM 2193 O O . ALA B 1 128 ? 12.133 -2.955 9.953 1 90 128 ALA B O 1
ATOM 2194 N N . GLU B 1 129 ? 11.383 -3.545 11.93 1 91.88 129 GLU B N 1
ATOM 2195 C CA . GLU B 1 129 ? 12.453 -4.512 12.125 1 91.88 129 GLU B CA 1
ATOM 2196 C C . GLU B 1 129 ? 12.383 -5.633 11.094 1 91.88 129 GLU B C 1
ATOM 2198 O O . GLU B 1 129 ? 13.406 -6.039 10.539 1 91.88 129 GLU B O 1
ATOM 2203 N N . ARG B 1 130 ? 11.219 -6.121 10.898 1 91.31 130 ARG B N 1
ATOM 2204 C CA . ARG B 1 130 ? 11.047 -7.191 9.922 1 91.31 130 ARG B CA 1
ATOM 2205 C C . ARG B 1 130 ? 11.438 -6.727 8.523 1 91.31 130 ARG B C 1
ATOM 2207 O O . ARG B 1 130 ? 12.109 -7.453 7.789 1 91.31 130 ARG B O 1
ATOM 2214 N N . VAL B 1 131 ? 11.055 -5.566 8.156 1 92.5 131 VAL B N 1
ATOM 2215 C CA . VAL B 1 131 ? 11.391 -5.012 6.848 1 92.5 131 VAL B CA 1
ATOM 2216 C C . VAL B 1 131 ? 12.898 -4.828 6.734 1 92.5 131 VAL B C 1
ATOM 2218 O O . VAL B 1 131 ? 13.5 -5.195 5.723 1 92.5 131 VAL B O 1
ATOM 2221 N N . ALA B 1 132 ? 13.469 -4.367 7.824 1 93.69 132 ALA B N 1
ATOM 2222 C CA . ALA B 1 132 ? 14.906 -4.121 7.824 1 93.69 132 ALA B CA 1
ATOM 2223 C C . ALA B 1 132 ? 15.688 -5.418 7.633 1 93.69 132 ALA B C 1
ATOM 2225 O O . ALA B 1 132 ? 16.766 -5.418 7.02 1 93.69 132 ALA B O 1
ATOM 2226 N N . GLN B 1 133 ? 15.156 -6.496 8.133 1 94.69 133 GLN B N 1
ATOM 2227 C CA . GLN B 1 133 ? 15.812 -7.793 8.008 1 94.69 133 GLN B CA 1
ATOM 2228 C C . GLN B 1 133 ? 15.922 -8.211 6.543 1 94.69 133 GLN B C 1
ATOM 2230 O O . GLN B 1 133 ? 16.766 -9.055 6.195 1 94.69 133 GLN B O 1
ATOM 2235 N N . THR B 1 134 ? 15.156 -7.656 5.711 1 93.62 134 THR B N 1
ATOM 2236 C CA . THR B 1 134 ? 15.211 -7.984 4.293 1 93.62 134 THR B CA 1
ATOM 2237 C C . THR B 1 134 ? 16.203 -7.09 3.566 1 93.62 134 THR B C 1
ATOM 2239 O O . THR B 1 134 ? 16.484 -7.293 2.381 1 93.62 134 THR B O 1
ATOM 2242 N N . GLY B 1 135 ? 16.703 -6.082 4.188 1 96.06 135 GLY B N 1
ATOM 2243 C CA . GLY B 1 135 ? 17.578 -5.094 3.578 1 96.06 135 GLY B CA 1
ATOM 2244 C C . GLY B 1 135 ? 16.828 -3.889 3.035 1 96.06 135 GLY B C 1
ATOM 2245 O O . GLY B 1 135 ? 17.453 -2.91 2.607 1 96.06 135 GLY B O 1
ATOM 2246 N N . PHE B 1 136 ? 15.531 -3.963 2.992 1 95.31 136 PHE B N 1
ATOM 2247 C CA . PHE B 1 136 ? 14.727 -2.84 2.531 1 95.31 136 PHE B CA 1
ATOM 2248 C C . PHE B 1 136 ? 14.609 -1.774 3.615 1 95.31 136 PHE B C 1
ATOM 2250 O O . PHE B 1 136 ? 14.812 -2.061 4.797 1 95.31 136 PHE B O 1
ATOM 2257 N N . ALA B 1 137 ? 14.227 -0.57 3.215 1 92.88 137 ALA B N 1
ATOM 2258 C CA . ALA B 1 137 ? 14.07 0.539 4.152 1 92.88 137 ALA B CA 1
ATOM 2259 C C . ALA B 1 137 ? 12.742 1.257 3.934 1 92.88 137 ALA B C 1
ATOM 2261 O O . ALA B 1 137 ? 12.406 1.633 2.807 1 92.88 137 ALA B O 1
ATOM 2262 N N . LEU B 1 138 ? 12.047 1.386 5.039 1 88.81 138 LEU B N 1
ATOM 2263 C CA . LEU B 1 138 ? 10.836 2.193 4.992 1 88.81 138 LEU B CA 1
ATOM 2264 C C . LEU B 1 138 ? 11.172 3.664 4.77 1 88.81 138 LEU B C 1
ATOM 2266 O O . LEU B 1 138 ? 12.156 4.172 5.309 1 88.81 138 LEU B O 1
ATOM 2270 N N . ALA B 1 139 ? 10.484 4.281 3.787 1 74 139 ALA B N 1
ATOM 2271 C CA . ALA B 1 139 ? 10.742 5.695 3.523 1 74 139 ALA B CA 1
ATOM 2272 C C . ALA B 1 139 ? 10.211 6.57 4.652 1 74 139 ALA B C 1
ATOM 2274 O O . ALA B 1 139 ? 10.758 7.645 4.926 1 74 139 ALA B O 1
ATOM 2275 N N . THR B 1 140 ? 9.07 6.188 5.164 1 74.5 140 THR B N 1
ATOM 2276 C CA . THR B 1 140 ? 8.445 6.969 6.227 1 74.5 140 THR B CA 1
ATOM 2277 C C . THR B 1 140 ? 8.117 6.086 7.426 1 74.5 140 THR B C 1
ATOM 2279 O O . THR B 1 140 ? 8.203 4.859 7.344 1 74.5 140 THR B O 1
ATOM 2282 N N . HIS B 1 141 ? 7.836 6.781 8.469 1 73.44 141 HIS B N 1
ATOM 2283 C CA . HIS B 1 141 ? 7.453 6.059 9.672 1 73.44 141 HIS B CA 1
ATOM 2284 C C . HIS B 1 141 ? 6.031 5.523 9.57 1 73.44 141 HIS B C 1
ATOM 2286 O O . HIS B 1 141 ? 5.648 4.609 10.305 1 73.44 141 HIS B O 1
ATOM 2292 N N . GLU B 1 142 ? 5.301 6.102 8.656 1 83.12 142 GLU B N 1
ATOM 2293 C CA . GLU B 1 142 ? 3.916 5.668 8.508 1 83.12 142 GLU B CA 1
ATOM 2294 C C . GLU B 1 142 ? 3.797 4.52 7.512 1 83.12 142 GLU B C 1
ATOM 2296 O O . GLU B 1 142 ? 4.406 4.559 6.441 1 83.12 142 GLU B O 1
ATOM 2301 N N . THR B 1 143 ? 3.125 3.523 7.914 1 88.94 143 THR B N 1
ATOM 2302 C CA . THR B 1 143 ? 2.854 2.383 7.047 1 88.94 143 THR B CA 1
ATOM 2303 C C . THR B 1 143 ? 1.384 2.354 6.637 1 88.94 143 THR B C 1
ATOM 2305 O O . THR B 1 143 ? 0.495 2.438 7.488 1 88.94 143 THR B O 1
ATOM 2308 N N . GLU B 1 144 ? 1.18 2.305 5.348 1 90.62 144 GLU B N 1
ATOM 2309 C CA . GLU B 1 144 ? -0.184 2.236 4.832 1 90.62 144 GLU B CA 1
ATOM 2310 C C . GLU B 1 144 ? -0.623 0.789 4.625 1 90.62 144 GLU B C 1
ATOM 2312 O O . GLU B 1 144 ? 0.119 -0.015 4.055 1 90.62 144 GLU B O 1
ATOM 2317 N N . ILE B 1 145 ? -1.729 0.54 5.125 1 90.12 145 ILE B N 1
ATOM 2318 C CA . ILE B 1 145 ? -2.344 -0.767 4.914 1 90.12 145 ILE B CA 1
ATOM 2319 C C . ILE B 1 145 ? -3.623 -0.609 4.094 1 90.12 145 ILE B C 1
ATOM 2321 O O . ILE B 1 145 ? -4.531 0.127 4.488 1 90.12 145 ILE B O 1
ATOM 2325 N N . ARG B 1 146 ? -3.641 -1.273 3.02 1 90.06 146 ARG B N 1
ATOM 2326 C CA . ARG B 1 146 ? -4.816 -1.2 2.16 1 90.06 146 ARG B CA 1
ATOM 2327 C C . ARG B 1 146 ? -5.91 -2.146 2.645 1 90.06 146 ARG B C 1
ATOM 2329 O O . ARG B 1 146 ? -5.637 -3.307 2.965 1 90.06 146 ARG B O 1
ATOM 2336 N N . ALA B 1 147 ? -7.125 -1.646 2.656 1 92.19 147 ALA B N 1
ATOM 2337 C CA . ALA B 1 147 ? -8.281 -2.393 3.137 1 92.19 147 ALA B CA 1
ATOM 2338 C C . ALA B 1 147 ? -9.578 -1.793 2.602 1 92.19 147 ALA B C 1
ATOM 2340 O O . ALA B 1 147 ? -9.555 -0.913 1.737 1 92.19 147 ALA B O 1
ATOM 2341 N N . LEU B 1 148 ? -10.711 -2.418 3.082 1 93.31 148 LEU B N 1
ATOM 2342 C CA . LEU B 1 148 ? -12.023 -1.85 2.785 1 93.31 148 LEU B CA 1
ATOM 2343 C C . LEU B 1 148 ? -12.711 -1.371 4.059 1 93.31 148 LEU B C 1
ATOM 2345 O O . LEU B 1 148 ? -12.727 -2.084 5.062 1 93.31 148 LEU B O 1
ATOM 2349 N N . CYS B 1 149 ? -13.219 -0.199 3.998 1 94.5 149 CYS B N 1
ATOM 2350 C CA . CYS B 1 149 ? -13.93 0.34 5.148 1 94.5 149 CYS B CA 1
ATOM 2351 C C . CYS B 1 149 ? -15.297 -0.316 5.301 1 94.5 149 CYS B C 1
ATOM 2353 O O . CYS B 1 149 ? -15.758 -1.01 4.391 1 94.5 149 CYS B O 1
ATOM 2355 N N . PRO B 1 150 ? -16 -0.06 6.43 1 93.75 150 PRO B N 1
ATOM 2356 C CA . PRO B 1 150 ? -17.297 -0.704 6.645 1 93.75 150 PRO B CA 1
ATOM 2357 C C . PRO B 1 150 ? -18.312 -0.382 5.547 1 93.75 150 PRO B C 1
ATOM 2359 O O . PRO B 1 150 ? -19.047 -1.267 5.098 1 93.75 150 PRO B O 1
ATOM 2362 N N . GLN B 1 151 ? -18.344 0.825 5.102 1 93.62 151 GLN B N 1
ATOM 2363 C CA . GLN B 1 151 ? -19.297 1.246 4.078 1 93.62 151 GLN B CA 1
ATOM 2364 C C . GLN B 1 151 ? -19.031 0.545 2.75 1 93.62 151 GLN B C 1
ATOM 2366 O O . GLN B 1 151 ? -19.953 0.062 2.096 1 93.62 151 GLN B O 1
ATOM 2371 N N . CYS B 1 152 ? -17.781 0.483 2.311 1 93.69 152 CYS B N 1
ATOM 2372 C CA . CYS B 1 152 ? -17.438 -0.13 1.035 1 93.69 152 CYS B CA 1
ATOM 2373 C C . CYS B 1 152 ? -17.562 -1.646 1.104 1 93.69 152 CYS B C 1
ATOM 2375 O O . CYS B 1 152 ? -17.766 -2.303 0.079 1 93.69 152 CYS B O 1
ATOM 2377 N N . GLN B 1 153 ? -17.344 -2.213 2.266 1 92.12 153 GLN B N 1
ATOM 2378 C CA . GLN B 1 153 ? -17.578 -3.645 2.439 1 92.12 153 GLN B CA 1
ATOM 2379 C C . GLN B 1 153 ? -19.016 -4.02 2.084 1 92.12 153 GLN B C 1
ATOM 2381 O O . GLN B 1 153 ? -19.25 -5.082 1.513 1 92.12 153 GLN B O 1
ATOM 2386 N N . LYS B 1 154 ? -19.828 -3.094 2.461 1 91.94 154 LYS B N 1
ATOM 2387 C CA . LYS B 1 154 ? -21.25 -3.334 2.201 1 91.94 154 LYS B CA 1
ATOM 2388 C C . LYS B 1 154 ? -21.547 -3.264 0.708 1 91.94 154 LYS B C 1
ATOM 2390 O O . LYS B 1 154 ? -22.438 -3.959 0.219 1 91.94 154 LYS B O 1
ATOM 2395 N N . ASN B 1 155 ? -20.828 -2.426 -0.044 1 86.94 155 ASN B N 1
ATOM 2396 C CA . ASN B 1 155 ? -21.062 -2.223 -1.471 1 86.94 155 ASN B CA 1
ATOM 2397 C C . ASN B 1 155 ? -20.281 -3.227 -2.314 1 86.94 155 ASN B C 1
ATOM 2399 O O . ASN B 1 155 ? -20.5 -3.324 -3.523 1 86.94 155 ASN B O 1
ATOM 2403 N N . ALA B 1 156 ? -19.188 -3.736 -1.762 1 71.81 156 ALA B N 1
ATOM 2404 C CA . ALA B 1 156 ? -18.359 -4.664 -2.518 1 71.81 156 ALA B CA 1
ATOM 2405 C C . ALA B 1 156 ? -19.141 -5.926 -2.891 1 71.81 156 ALA B C 1
ATOM 2407 O O . ALA B 1 156 ? -19.844 -6.488 -2.059 1 71.81 156 ALA B O 1
ATOM 2408 N N . PRO B 1 157 ? -19.188 -6.055 -4.266 1 60.66 157 PRO B N 1
ATOM 2409 C CA . PRO B 1 157 ? -19.922 -7.262 -4.656 1 60.66 157 PRO B CA 1
ATOM 2410 C C . PRO B 1 157 ? -19.453 -8.508 -3.908 1 60.66 157 PRO B C 1
ATOM 2412 O O . PRO B 1 157 ? -18.297 -8.594 -3.52 1 60.66 157 PRO B O 1
ATOM 2415 N N . ALA B 1 158 ? -20.375 -9.164 -3.256 1 48.56 158 ALA B N 1
ATOM 2416 C CA . ALA B 1 158 ? -20.109 -10.438 -2.586 1 48.56 158 ALA B CA 1
ATOM 2417 C C . ALA B 1 158 ? -19.078 -11.25 -3.35 1 48.56 158 ALA B C 1
ATOM 2419 O O . ALA B 1 158 ? -19.141 -11.375 -4.574 1 48.56 158 ALA B O 1
ATOM 2420 N N . ALA B 1 159 ? -17.75 -11.195 -2.984 1 46.78 159 ALA B N 1
ATOM 2421 C CA . ALA B 1 159 ? -16.859 -12.18 -3.609 1 46.78 159 ALA B CA 1
ATOM 2422 C C . ALA B 1 159 ? -17.625 -13.445 -3.984 1 46.78 159 ALA B C 1
ATOM 2424 O O . ALA B 1 159 ? -18.281 -14.055 -3.139 1 46.78 159 ALA B O 1
ATOM 2425 N N . HIS B 1 160 ? -18.188 -13.625 -5.113 1 36.84 160 HIS B N 1
ATOM 2426 C CA . HIS B 1 160 ? -18.703 -14.938 -5.477 1 36.84 160 HIS B CA 1
ATOM 2427 C C . HIS B 1 160 ? -17.766 -16.047 -4.996 1 36.84 160 HIS B C 1
ATOM 2429 O O . HIS B 1 160 ? -16.609 -16.109 -5.402 1 36.84 160 HIS B O 1
ATOM 2435 N N . HIS B 1 161 ? -17.781 -16.5 -3.795 1 34.62 161 HIS B N 1
ATOM 2436 C CA . HIS B 1 161 ? -17.312 -17.844 -3.521 1 34.62 161 HIS B CA 1
ATOM 2437 C C . HIS B 1 161 ? -17.516 -18.75 -4.723 1 34.62 161 HIS B C 1
ATOM 2439 O O . HIS B 1 161 ? -18.641 -18.938 -5.18 1 34.62 161 HIS B O 1
ATOM 2445 N N . HIS B 1 162 ? -16.719 -18.656 -5.797 1 30.19 162 HIS B N 1
ATOM 2446 C CA . HIS B 1 162 ? -16.938 -19.812 -6.66 1 30.19 162 HIS B CA 1
ATOM 2447 C C . HIS B 1 162 ? -17.188 -21.078 -5.844 1 30.19 162 HIS B C 1
ATOM 2449 O O . HIS B 1 162 ? -16.281 -21.578 -5.176 1 30.19 162 HIS B O 1
ATOM 2455 N N . HIS B 1 163 ? -18.312 -21.359 -5.301 1 26.2 163 HIS B N 1
ATOM 2456 C CA . HIS B 1 163 ? -18.672 -22.781 -5.215 1 26.2 163 HIS B CA 1
ATOM 2457 C C . HIS B 1 163 ? -18.422 -23.484 -6.543 1 26.2 163 HIS B C 1
ATOM 2459 O O . HIS B 1 163 ? -18.75 -22.953 -7.605 1 26.2 163 HIS B O 1
#

Secondary structure (DSSP, 8-state):
--------HHHHHHHHHHHHHHHHHHTT----HHHHHHHHHHHHH-S-B-HHHHHHHHHTT-TT--HHHHHHHHHHHHHTTSEEEETTTTEEEE-TTTTSS---EEEEETTT--EEEE--HHHHHHHHHHHHHTT-B-SSS-EEEEEB-HHHHHHS-------/--------HHHHHHHHHHHHHHHHHHTT----HHHHHHHHHHHHH-S-B-HHHHHHHHHTT-TT--HHHHHHHHHHHHHTTSEEEETTTTEEEE-TTTTSS---EEEEETTT--EEEE--HHHHHHHHHHHHHTT-B-SSS-EEEEEB-HHHHHHS-------

Solvent-accessible surface area (backbone atoms only — not comparable to full-atom values): 18447 Å² total; per-residue (Å²): 132,81,73,80,72,79,72,46,70,68,54,50,42,51,51,52,50,52,48,51,47,50,54,26,52,76,69,76,42,81,73,44,71,66,39,45,48,54,49,46,53,29,47,70,67,64,29,40,40,36,70,68,56,49,46,55,58,44,29,75,81,36,73,82,59,47,71,67,59,51,51,52,32,50,51,52,36,42,75,69,42,45,33,43,80,38,78,86,75,59,26,34,30,53,41,90,56,54,87,51,70,79,58,27,34,37,38,33,17,77,77,74,33,39,69,47,79,39,74,44,70,68,58,44,50,52,51,52,50,57,43,43,72,72,53,30,40,65,83,57,79,56,42,62,40,71,24,32,36,61,70,47,55,70,66,45,72,72,75,70,70,81,121,132,81,72,82,72,80,73,49,72,68,54,51,42,52,52,51,50,51,48,51,47,51,54,28,54,76,68,74,44,82,73,43,71,64,40,45,48,54,50,48,52,29,48,70,68,64,28,40,41,35,68,67,57,48,47,57,58,44,29,74,81,37,70,82,61,48,70,68,59,51,53,52,33,49,51,51,35,41,74,69,42,46,33,43,79,37,76,85,75,59,27,33,31,52,42,90,54,54,87,53,70,78,57,27,34,36,39,34,18,77,78,75,33,38,69,48,79,38,72,45,70,67,59,45,50,52,52,52,50,58,44,42,75,72,53,31,40,66,84,56,80,55,42,62,38,71,24,31,37,62,72,47,53,71,66,45,72,73,75,73,69,80,122

Radius of gyration: 23.21 Å; Cα contacts (8 Å, |Δi|>4): 451; chains: 2; bounding box: 63×65×64 Å

Organism: Bordetella avium (strain 197N) (NCBI:txid360910)

pLDDT: mean 87.2, std 15.26, range [25.91, 98.06]

InterPro domains:
  IPR002481 Ferric-uptake regulator [PF01475] (27-145)
  IPR002481 Ferric-uptake regulator [PTHR33202] (8-155)
  IPR002481 Ferric-uptake regulator [cd07153] (33-149)
  IPR036388 Winged helix-like DNA-binding domain superfamily [G3DSA:1.10.10.10] (10-96)
  IPR036390 Winged helix DNA-binding domain superfamily [SSF46785] (21-150)
  IPR043135 Ferric-uptake regulator, C-terminal domain [G3DSA:3.30.1490.190] (99-156)